Protein AF-A0A7G9FPZ7-F1 (afdb_monomer_lite)

Secondary structure (DSSP, 8-state):
--HHHHHHHHHHHHHHHHHHHHHHHHHHHHHHHHHHHHT--S--HHHHHHHHTT-----HHHHHHHHHHHHHHHHHHHHHHHHHHHTT---HHHHHHHHHHHHHHHT-SSSEEEEEEEEE--SSSSSS--HHHHHHHHHHTT--EEEEEEETTEEEEEEEEEHHHHHHHHHHHHHHHHHTSSEEEEEE-

Structure (mmCIF, N/CA/C/O backbone):
data_AF-A0A7G9FPZ7-F1
#
_entry.id   AF-A0A7G9FPZ7-F1
#
loop_
_atom_site.group_PDB
_atom_site.id
_atom_site.type_symbol
_atom_site.label_atom_id
_atom_site.label_alt_id
_atom_site.label_comp_id
_atom_site.label_asym_id
_atom_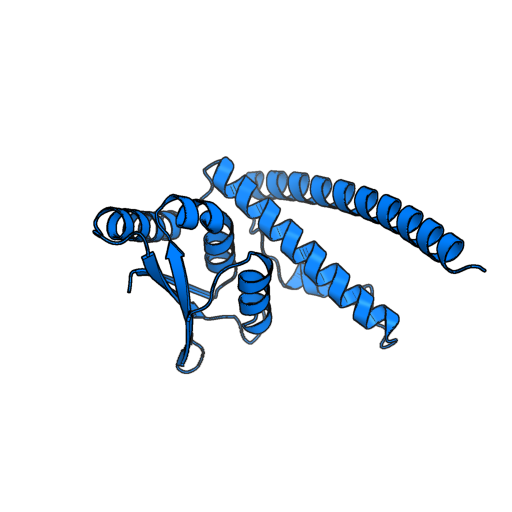site.label_entity_id
_atom_site.label_seq_id
_atom_site.pdbx_PDB_ins_code
_atom_s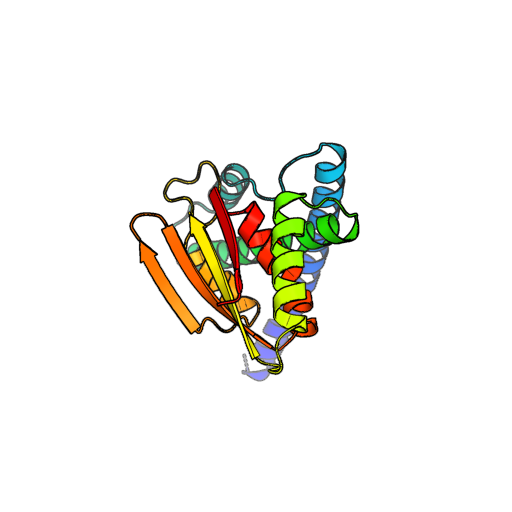ite.Cartn_x
_atom_site.Cartn_y
_atom_site.Cartn_z
_atom_site.occupancy
_atom_site.B_iso_or_equiv
_atom_site.auth_seq_id
_atom_site.auth_comp_id
_atom_site.auth_asym_id
_atom_site.auth_atom_id
_atom_site.pdbx_PDB_model_num
ATOM 1 N N . MET A 1 1 ? 37.134 -6.388 -17.137 1.00 70.62 1 MET A N 1
ATOM 2 C CA . MET A 1 1 ? 36.749 -5.094 -16.540 1.00 70.62 1 MET A CA 1
ATOM 3 C C . MET A 1 1 ? 36.939 -5.236 -15.046 1.00 70.62 1 MET A C 1
ATOM 5 O O . MET A 1 1 ? 36.477 -6.234 -14.507 1.00 70.62 1 MET A O 1
ATOM 9 N N . GLU A 1 2 ? 37.669 -4.322 -14.412 1.00 93.25 2 GLU A N 1
ATOM 10 C CA . GLU A 1 2 ? 37.933 -4.407 -12.969 1.00 93.25 2 GLU A CA 1
ATOM 11 C C . GLU A 1 2 ? 36.640 -4.208 -12.168 1.00 93.25 2 GLU A C 1
ATOM 13 O O . GLU A 1 2 ? 35.732 -3.499 -12.608 1.00 93.25 2 GLU A O 1
ATOM 18 N N . LEU A 1 3 ? 36.556 -4.804 -10.976 1.00 95.69 3 LEU A N 1
ATOM 19 C CA . LEU A 1 3 ? 35.356 -4.747 -10.128 1.00 95.69 3 LEU A CA 1
ATOM 20 C C . LEU A 1 3 ? 34.881 -3.307 -9.861 1.00 95.69 3 LEU A C 1
ATOM 22 O O . LEU A 1 3 ? 33.683 -3.034 -9.871 1.00 95.69 3 LEU A O 1
ATOM 26 N N . ASP A 1 4 ? 35.814 -2.377 -9.659 1.00 96.50 4 ASP A N 1
ATOM 27 C CA . ASP A 1 4 ? 35.507 -0.957 -9.452 1.00 96.50 4 ASP A CA 1
ATOM 28 C C . ASP A 1 4 ? 34.855 -0.308 -10.687 1.00 96.50 4 ASP A C 1
ATOM 30 O O . ASP A 1 4 ? 33.909 0.469 -10.571 1.00 96.50 4 ASP A O 1
ATOM 34 N N . GLN A 1 5 ? 35.303 -0.681 -11.888 1.00 96.44 5 GLN A N 1
ATOM 35 C CA . GLN A 1 5 ? 34.717 -0.194 -13.138 1.00 96.44 5 GLN A CA 1
ATOM 36 C C . GLN A 1 5 ? 33.297 -0.739 -13.335 1.00 96.44 5 GLN A C 1
ATOM 38 O O . GLN A 1 5 ? 32.415 0.015 -13.739 1.00 96.44 5 GLN A O 1
ATOM 43 N N . ILE A 1 6 ? 33.056 -2.010 -12.986 1.00 97.62 6 ILE A N 1
ATOM 44 C CA . ILE A 1 6 ? 31.709 -2.609 -13.000 1.00 97.62 6 ILE A CA 1
ATOM 45 C C . ILE A 1 6 ? 30.778 -1.854 -12.044 1.00 97.62 6 ILE A C 1
ATOM 47 O O . ILE A 1 6 ? 29.684 -1.459 -12.437 1.00 97.62 6 ILE A O 1
ATOM 51 N N . ARG A 1 7 ? 31.217 -1.584 -10.809 1.00 97.81 7 ARG A N 1
ATOM 52 C CA . ARG A 1 7 ? 30.417 -0.837 -9.821 1.00 97.81 7 ARG A CA 1
ATOM 53 C C . ARG A 1 7 ? 30.089 0.582 -10.284 1.00 97.81 7 ARG A C 1
ATOM 55 O O . ARG A 1 7 ? 28.956 1.020 -10.133 1.00 97.81 7 ARG A O 1
ATOM 62 N N . LYS A 1 8 ? 31.043 1.281 -10.907 1.00 97.50 8 LYS A N 1
ATOM 63 C CA . LYS A 1 8 ? 30.799 2.610 -11.497 1.00 97.50 8 LYS A CA 1
ATOM 64 C C . LYS A 1 8 ? 29.746 2.575 -12.601 1.00 97.50 8 LYS A C 1
ATOM 66 O O . LYS A 1 8 ? 28.938 3.494 -12.692 1.00 97.50 8 LYS A O 1
ATOM 71 N N . GLN A 1 9 ? 29.739 1.525 -13.421 1.00 97.56 9 GLN A N 1
ATOM 72 C CA . GLN A 1 9 ? 28.702 1.348 -14.437 1.00 97.56 9 GLN A CA 1
ATOM 73 C C . GLN A 1 9 ? 27.334 1.059 -13.815 1.00 97.56 9 GLN A C 1
ATOM 75 O O . GLN A 1 9 ? 26.356 1.653 -14.256 1.00 97.56 9 GLN A O 1
ATOM 80 N N . ILE A 1 10 ? 27.268 0.220 -12.775 1.00 97.25 10 ILE A N 1
ATOM 81 C CA . ILE A 1 10 ? 26.024 -0.044 -12.032 1.00 97.25 10 ILE A CA 1
ATOM 82 C C . ILE A 1 10 ? 25.454 1.260 -11.469 1.00 97.25 10 ILE A C 1
ATOM 84 O O . ILE A 1 10 ? 24.306 1.576 -11.752 1.00 97.25 10 ILE A O 1
ATOM 88 N N . ASN A 1 11 ? 26.272 2.077 -10.801 1.00 97.88 11 ASN A N 1
ATOM 89 C CA . ASN A 1 11 ? 25.816 3.359 -10.256 1.00 97.88 11 ASN A CA 1
ATOM 90 C C . ASN A 1 11 ? 25.226 4.279 -11.341 1.00 97.88 11 ASN A C 1
ATOM 92 O O . ASN A 1 11 ? 24.186 4.894 -11.135 1.00 97.88 11 ASN A O 1
ATOM 96 N N . ALA A 1 12 ? 25.851 4.344 -12.522 1.00 98.00 12 ALA A N 1
ATOM 97 C CA . ALA A 1 12 ? 25.332 5.151 -13.627 1.00 98.00 12 ALA A CA 1
ATOM 98 C C . ALA A 1 12 ? 23.974 4.638 -14.151 1.00 98.00 12 ALA A C 1
ATOM 100 O O . ALA A 1 12 ? 23.127 5.433 -14.570 1.00 98.00 12 ALA A O 1
ATOM 101 N N . VAL A 1 13 ? 23.761 3.318 -14.130 1.00 98.06 13 VAL A N 1
ATOM 102 C CA . VAL A 1 13 ? 22.465 2.703 -14.451 1.00 98.06 13 VAL A CA 1
ATOM 103 C C . VAL A 1 13 ? 21.443 3.015 -13.358 1.00 98.06 13 VAL A C 1
ATOM 105 O O . VAL A 1 13 ? 20.335 3.437 -13.688 1.00 98.06 13 VAL A O 1
ATOM 108 N N . ASP A 1 14 ? 21.812 2.898 -12.084 1.00 97.44 14 ASP A N 1
ATOM 109 C CA . ASP A 1 14 ? 20.948 3.211 -10.940 1.00 97.44 14 ASP A CA 1
ATOM 110 C C . ASP A 1 14 ? 20.484 4.674 -10.960 1.00 97.44 14 ASP A C 1
ATOM 112 O O . ASP A 1 14 ? 19.294 4.951 -10.799 1.00 97.44 14 ASP A O 1
ATOM 116 N N . ASP A 1 15 ? 21.378 5.612 -11.280 1.00 97.81 15 ASP A N 1
ATOM 117 C CA . ASP A 1 15 ? 21.045 7.031 -11.441 1.00 97.81 15 ASP A CA 1
ATOM 118 C C . ASP A 1 15 ? 20.038 7.264 -12.582 1.00 97.81 15 ASP A C 1
ATOM 120 O O . ASP A 1 15 ? 19.138 8.108 -12.494 1.00 97.81 15 ASP A O 1
ATOM 124 N N . ALA A 1 16 ? 20.158 6.517 -13.684 1.00 98.00 16 ALA A N 1
ATOM 125 C CA . ALA A 1 16 ? 19.181 6.563 -14.768 1.00 98.00 16 ALA A CA 1
ATOM 126 C C . ALA A 1 16 ? 17.835 5.955 -14.342 1.00 98.00 16 ALA A C 1
ATOM 128 O O . ALA A 1 16 ? 16.790 6.555 -14.602 1.00 98.00 16 ALA A O 1
ATOM 129 N N . MET A 1 17 ? 17.847 4.817 -13.644 1.00 96.31 17 MET A N 1
ATOM 130 C CA . MET A 1 17 ? 16.636 4.182 -13.117 1.00 96.31 17 MET A CA 1
ATOM 131 C C . MET A 1 17 ? 15.905 5.086 -12.124 1.00 96.31 17 MET A C 1
ATOM 133 O O . MET A 1 17 ? 14.684 5.203 -12.202 1.00 96.31 17 MET A O 1
ATOM 137 N N . HIS A 1 18 ? 16.627 5.781 -11.243 1.00 95.69 18 HIS A N 1
ATOM 138 C CA . HIS A 1 18 ? 16.040 6.727 -10.296 1.00 95.69 18 HIS A CA 1
ATOM 139 C C . HIS A 1 18 ? 15.338 7.898 -11.005 1.00 95.69 18 HIS A C 1
ATOM 141 O O . HIS A 1 18 ? 14.232 8.291 -10.619 1.00 95.69 18 HIS A O 1
ATOM 147 N N . ARG A 1 19 ? 15.928 8.421 -12.090 1.00 97.06 19 ARG A N 1
ATOM 148 C CA . ARG A 1 19 ? 15.280 9.448 -12.925 1.00 97.06 19 ARG A CA 1
ATOM 149 C C . ARG A 1 19 ? 13.977 8.935 -13.540 1.00 97.06 19 ARG A C 1
ATOM 151 O O . ARG A 1 19 ? 12.941 9.566 -13.354 1.00 97.06 19 ARG A O 1
ATOM 158 N N . TYR A 1 20 ? 13.996 7.760 -14.172 1.00 96.81 20 TYR A N 1
ATOM 159 C CA . TYR A 1 20 ? 12.782 7.167 -14.746 1.00 96.81 20 TYR A CA 1
ATOM 160 C C . TYR A 1 20 ? 11.720 6.839 -13.695 1.00 96.81 20 TYR A C 1
ATOM 162 O O . TYR A 1 20 ? 10.526 7.006 -13.945 1.00 96.81 20 TYR A O 1
ATOM 170 N N . PHE A 1 21 ? 12.136 6.397 -12.508 1.00 95.44 21 PHE A N 1
ATOM 171 C CA . PHE A 1 21 ? 11.230 6.181 -11.386 1.00 95.44 21 PHE A CA 1
ATOM 172 C C . PHE A 1 21 ? 10.547 7.486 -10.962 1.00 95.44 21 PHE A C 1
ATOM 174 O O . PHE A 1 21 ? 9.330 7.503 -10.790 1.00 95.44 21 PHE A O 1
ATOM 181 N N . THR A 1 22 ? 11.305 8.580 -10.861 1.00 95.44 22 THR A N 1
ATOM 182 C CA . THR A 1 22 ? 10.777 9.906 -10.505 1.00 95.44 22 THR A CA 1
ATOM 183 C C . THR A 1 22 ? 9.763 10.401 -11.535 1.00 95.44 22 THR A C 1
ATOM 185 O O . THR A 1 22 ? 8.671 10.832 -11.164 1.00 95.44 22 THR A O 1
ATOM 188 N N . ASP A 1 23 ? 10.076 10.286 -12.827 1.00 96.69 23 ASP A N 1
ATOM 189 C CA . ASP A 1 23 ? 9.147 10.669 -13.897 1.00 96.69 23 ASP A CA 1
ATOM 190 C C . ASP A 1 23 ? 7.870 9.825 -13.857 1.00 96.69 23 ASP A C 1
ATOM 192 O O . ASP A 1 23 ? 6.758 10.344 -13.958 1.0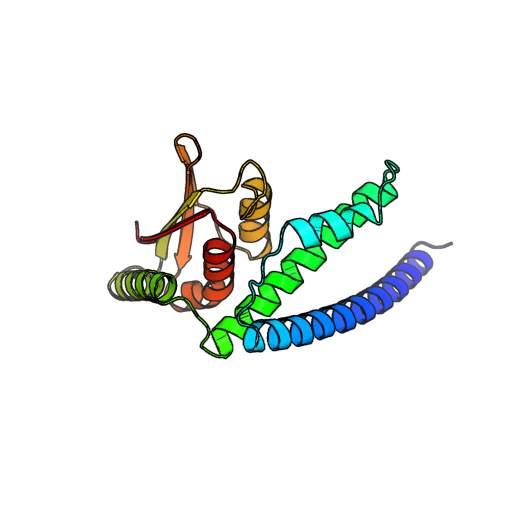0 96.69 23 ASP A O 1
ATOM 196 N N . ARG A 1 24 ? 8.006 8.519 -13.613 1.00 95.12 24 ARG A N 1
ATOM 197 C CA . ARG A 1 24 ? 6.854 7.630 -13.455 1.00 95.12 24 ARG A CA 1
ATOM 198 C C . ARG A 1 24 ? 6.015 7.976 -12.221 1.00 95.12 24 ARG A C 1
ATOM 200 O O . ARG A 1 24 ? 4.792 7.829 -12.268 1.00 95.12 24 ARG A O 1
ATOM 207 N N . LEU A 1 25 ? 6.641 8.410 -11.126 1.00 94.50 25 LEU A N 1
ATOM 208 C CA . LEU A 1 25 ? 5.935 8.835 -9.919 1.00 94.50 25 LEU A CA 1
ATOM 209 C C . LEU A 1 25 ? 5.115 10.104 -10.185 1.00 94.50 25 LEU A C 1
ATOM 211 O O . LEU A 1 25 ? 3.942 10.122 -9.823 1.00 94.50 25 LEU A O 1
ATOM 215 N N . ARG A 1 26 ? 5.661 11.082 -10.919 1.00 96.19 26 ARG A N 1
ATOM 216 C CA . ARG A 1 26 ? 4.912 12.267 -11.384 1.00 96.19 26 ARG A CA 1
ATOM 217 C C . ARG A 1 26 ? 3.701 11.888 -12.230 1.00 96.19 26 ARG A C 1
ATOM 219 O O . ARG A 1 26 ? 2.596 12.322 -11.941 1.00 96.19 26 ARG A O 1
ATOM 226 N N . CYS A 1 27 ? 3.855 10.964 -13.181 1.00 96.50 27 CYS A N 1
ATOM 227 C CA . CYS A 1 27 ? 2.697 10.461 -13.929 1.00 96.50 27 CYS A CA 1
ATOM 228 C C . CYS A 1 27 ? 1.636 9.829 -13.011 1.00 96.50 27 CYS A C 1
ATOM 230 O O . CYS A 1 27 ? 0.447 9.883 -13.313 1.00 96.50 27 CYS A O 1
ATOM 232 N N . SER A 1 28 ? 2.034 9.206 -11.895 1.00 95.62 28 SER A N 1
ATOM 233 C CA . SER A 1 28 ? 1.069 8.674 -10.926 1.00 95.62 28 SER A CA 1
ATOM 234 C C . SER A 1 28 ? 0.359 9.762 -10.116 1.00 95.62 28 SER A C 1
ATOM 236 O O . SER A 1 28 ? -0.774 9.537 -9.696 1.00 95.62 28 SER A O 1
ATOM 238 N N . GLU A 1 29 ? 0.980 10.931 -9.939 1.00 96.56 29 GLU A N 1
ATOM 239 C CA . GLU A 1 29 ? 0.350 12.123 -9.359 1.00 96.56 29 GLU A CA 1
ATOM 240 C C . GLU A 1 29 ? -0.719 12.660 -10.307 1.00 96.56 29 GLU A C 1
ATOM 242 O O . GLU A 1 29 ? -1.871 12.768 -9.895 1.00 96.56 29 GLU A O 1
ATOM 247 N N . ASP A 1 30 ? -0.384 12.853 -11.587 1.00 97.50 30 ASP A N 1
ATOM 248 C CA . ASP A 1 30 ? -1.340 13.283 -12.619 1.00 97.50 30 ASP A CA 1
ATOM 249 C C . ASP A 1 30 ? -2.543 12.327 -12.702 1.00 97.50 30 ASP A C 1
ATOM 251 O O . ASP A 1 30 ? -3.701 12.744 -12.771 1.00 97.50 30 ASP A O 1
ATOM 255 N N . VAL A 1 31 ? -2.283 11.014 -12.627 1.00 96.31 31 VAL A N 1
ATOM 256 C CA . VAL A 1 31 ? -3.336 9.990 -12.554 1.00 96.31 31 VAL A CA 1
ATOM 257 C C . VAL A 1 31 ? -4.177 10.144 -11.284 1.00 96.31 31 VAL A C 1
ATOM 259 O O . VAL A 1 31 ? -5.394 9.981 -11.354 1.00 96.31 31 VAL A O 1
ATOM 262 N N . ALA A 1 32 ? -3.572 10.455 -10.134 1.00 96.81 32 ALA A N 1
ATOM 263 C CA . ALA A 1 32 ? -4.308 10.715 -8.897 1.00 96.81 32 ALA A CA 1
ATOM 264 C C . ALA A 1 32 ? -5.268 11.898 -9.067 1.00 96.81 32 ALA A C 1
ATOM 266 O O . ALA A 1 32 ? -6.424 11.818 -8.656 1.00 96.81 32 ALA A O 1
ATOM 267 N N . GLU A 1 33 ? -4.799 12.984 -9.682 1.00 96.19 33 GLU A N 1
ATOM 268 C CA . GLU A 1 33 ? -5.595 14.192 -9.895 1.00 96.19 33 GLU A CA 1
ATOM 269 C C . GLU A 1 33 ? -6.760 13.948 -10.847 1.00 96.19 33 GLU A C 1
ATOM 271 O O . GLU A 1 33 ? -7.893 14.313 -10.528 1.00 96.19 33 GLU A O 1
ATOM 276 N N . ALA A 1 34 ? -6.508 13.255 -11.960 1.00 97.06 34 ALA A N 1
ATOM 277 C CA . ALA A 1 34 ? -7.557 12.847 -12.886 1.00 97.06 34 ALA A CA 1
ATOM 278 C C . ALA A 1 34 ? -8.609 11.972 -12.185 1.00 97.06 34 ALA A C 1
ATOM 280 O O . ALA A 1 34 ? -9.803 12.243 -12.288 1.00 97.06 34 ALA A O 1
ATOM 281 N N . LYS A 1 35 ? -8.177 10.974 -11.399 1.00 95.88 35 LYS A N 1
ATOM 282 C CA . LYS A 1 35 ? -9.087 10.096 -10.645 1.00 95.88 35 LYS A CA 1
ATOM 283 C C . LYS A 1 35 ? -9.911 10.850 -9.609 1.00 95.88 35 LYS A C 1
ATOM 285 O O . LYS A 1 35 ? -11.078 10.532 -9.430 1.00 95.88 35 LYS A O 1
ATOM 290 N N . LEU A 1 36 ? -9.339 11.848 -8.939 1.00 94.69 36 LEU A N 1
ATOM 291 C CA . LEU A 1 36 ? -10.082 12.690 -7.998 1.00 94.69 36 LEU A CA 1
ATOM 292 C C . LEU A 1 36 ? -11.183 13.489 -8.700 1.00 94.69 36 LEU A C 1
ATOM 294 O O . LEU A 1 36 ? -12.292 13.578 -8.182 1.00 94.69 36 LEU A O 1
ATOM 298 N N . GLN A 1 37 ? -10.896 14.032 -9.886 1.00 94.25 37 GLN A N 1
ATOM 299 C CA . GLN A 1 37 ? -11.882 14.765 -10.686 1.00 94.25 37 GLN A CA 1
ATOM 300 C C . GLN A 1 37 ? -13.009 13.855 -11.185 1.00 94.25 37 GLN A C 1
ATOM 302 O O . GLN A 1 37 ? -14.168 14.263 -11.193 1.00 94.25 37 GLN A O 1
ATOM 307 N N . THR A 1 38 ? -12.684 12.622 -11.580 1.00 94.31 38 THR A N 1
ATOM 308 C CA . THR A 1 38 ? -13.657 11.654 -12.107 1.00 94.31 38 THR A CA 1
ATOM 309 C C . THR A 1 38 ? -14.248 10.729 -11.043 1.00 94.31 38 THR A C 1
ATOM 311 O O . THR A 1 38 ? -15.009 9.832 -11.393 1.00 94.31 38 THR A O 1
ATOM 314 N N . GLN A 1 39 ? -13.879 10.907 -9.770 1.00 90.75 39 GLN A N 1
ATOM 315 C CA . GLN A 1 39 ? -14.236 10.024 -8.650 1.00 90.75 39 GLN A CA 1
ATOM 316 C C . GLN A 1 39 ? -13.908 8.539 -8.902 1.00 90.75 39 GLN A C 1
ATOM 318 O O . GLN A 1 39 ? -14.647 7.642 -8.498 1.00 90.75 39 GLN A O 1
ATOM 323 N N . ASP A 1 40 ? -12.791 8.270 -9.578 1.00 92.25 40 ASP A N 1
ATOM 324 C CA . ASP A 1 40 ? -12.371 6.917 -9.937 1.00 92.25 40 ASP A CA 1
ATOM 325 C C . ASP A 1 40 ? -11.449 6.276 -8.877 1.00 92.25 40 ASP A C 1
ATOM 327 O O . ASP A 1 40 ? -10.786 6.952 -8.085 1.00 92.25 40 ASP A O 1
ATOM 331 N N . SER A 1 41 ? -11.392 4.942 -8.852 1.00 90.00 41 SER A N 1
ATOM 332 C CA . SER A 1 41 ? -10.610 4.184 -7.869 1.00 90.00 41 SER A CA 1
ATOM 333 C C . SER A 1 41 ? -9.111 4.157 -8.192 1.00 90.00 41 SER A C 1
ATOM 335 O O . SER A 1 41 ? -8.684 4.030 -9.344 1.00 90.00 41 SER A O 1
ATOM 337 N N . VAL A 1 42 ? -8.273 4.213 -7.150 1.00 92.06 42 VAL A N 1
ATOM 338 C CA . VAL A 1 42 ? -6.815 4.063 -7.296 1.00 92.06 42 VAL A CA 1
ATOM 339 C C . VAL A 1 42 ? -6.469 2.657 -7.785 1.00 92.06 42 VAL A C 1
ATOM 341 O O . VAL A 1 42 ? -5.767 2.527 -8.791 1.00 92.06 42 VAL A O 1
ATOM 344 N N . TYR A 1 43 ? -6.994 1.629 -7.117 1.00 89.19 43 TYR A N 1
ATOM 345 C CA . TYR A 1 43 ? -6.794 0.235 -7.494 1.00 89.19 43 TYR A CA 1
ATOM 346 C C . TYR A 1 43 ? -7.670 -0.162 -8.687 1.00 89.19 43 TYR A C 1
ATOM 348 O O . TYR A 1 43 ? -8.885 0.054 -8.682 1.00 89.19 43 TYR A O 1
ATOM 356 N N . LYS A 1 44 ? -7.030 -0.723 -9.721 1.00 88.00 44 LYS A N 1
ATOM 357 C CA . LYS A 1 44 ? -7.647 -1.181 -10.975 1.00 88.00 44 LYS A CA 1
ATOM 358 C C . LYS A 1 44 ? -6.981 -2.492 -11.423 1.00 88.00 44 LYS A C 1
ATOM 360 O O . LYS A 1 44 ? -6.038 -2.429 -12.216 1.00 88.00 44 LYS A O 1
ATOM 365 N N . PRO A 1 45 ? -7.441 -3.666 -10.951 1.00 81.19 45 PRO A N 1
ATOM 366 C CA . PRO A 1 45 ? -6.763 -4.946 -11.193 1.00 81.19 45 PRO A CA 1
ATOM 367 C C . PRO A 1 45 ? -6.614 -5.261 -12.688 1.00 81.19 45 PRO A C 1
ATOM 369 O O . PRO A 1 45 ? -5.539 -5.659 -13.133 1.00 81.19 45 PRO A O 1
ATOM 372 N N . GLU A 1 46 ? -7.637 -4.970 -13.495 1.00 83.12 46 GLU A N 1
ATOM 373 C CA . GLU A 1 46 ? -7.583 -5.152 -14.953 1.00 83.12 46 GLU A CA 1
ATOM 374 C C . GLU A 1 46 ? -6.502 -4.303 -15.627 1.00 83.12 46 GLU A C 1
ATOM 376 O O . GLU A 1 46 ? -5.812 -4.761 -16.542 1.00 83.12 46 GLU A O 1
ATOM 381 N N . ARG A 1 47 ? -6.277 -3.076 -15.143 1.00 85.69 47 ARG A N 1
ATOM 382 C CA . ARG A 1 47 ? -5.195 -2.235 -15.661 1.00 85.69 47 ARG A CA 1
ATOM 383 C C . ARG A 1 47 ? -3.830 -2.838 -15.336 1.00 85.69 47 ARG A C 1
ATOM 385 O O . ARG A 1 47 ? -2.932 -2.741 -16.170 1.00 85.69 47 ARG A O 1
ATOM 392 N N . GLU A 1 48 ? -3.671 -3.466 -14.171 1.00 81.69 48 GLU A N 1
ATOM 393 C CA . GLU A 1 48 ? -2.427 -4.151 -13.795 1.00 81.69 48 GLU A CA 1
ATOM 394 C C . GLU A 1 48 ? -2.184 -5.380 -14.670 1.00 81.69 48 GLU A C 1
ATOM 396 O O . GLU A 1 48 ? -1.096 -5.513 -15.232 1.00 81.69 48 GLU A O 1
ATOM 401 N N . LYS A 1 49 ? -3.222 -6.198 -14.904 1.00 82.69 49 LYS A N 1
ATOM 402 C CA . LYS A 1 49 ? -3.173 -7.332 -15.845 1.00 82.69 49 LYS A CA 1
ATOM 403 C C . LYS A 1 49 ? -2.717 -6.884 -17.240 1.00 82.69 49 LYS A C 1
ATOM 405 O O . LYS A 1 49 ? -1.825 -7.499 -17.820 1.00 82.69 49 LYS A O 1
ATOM 410 N N . GLN A 1 50 ? -3.239 -5.763 -17.747 1.00 86.38 50 GLN A N 1
ATOM 411 C CA . GLN A 1 50 ? -2.811 -5.185 -19.031 1.00 86.38 50 GLN A CA 1
ATOM 412 C C . GLN A 1 50 ? -1.348 -4.722 -19.035 1.00 86.38 50 GLN A C 1
ATOM 414 O O . GLN A 1 50 ? -0.681 -4.815 -20.064 1.00 86.38 50 GLN A O 1
ATOM 419 N N . VAL A 1 51 ? -0.833 -4.189 -17.920 1.00 85.19 51 VAL A N 1
ATOM 420 C CA . VAL A 1 51 ? 0.589 -3.825 -17.823 1.00 85.19 51 VAL A CA 1
ATOM 421 C C . VAL A 1 51 ? 1.457 -5.079 -17.880 1.00 85.19 51 VAL A C 1
ATOM 423 O O . VAL A 1 51 ? 2.439 -5.082 -18.618 1.00 85.19 51 VAL A O 1
ATOM 426 N N . TYR A 1 52 ? 1.084 -6.141 -17.161 1.00 79.88 52 TYR A N 1
ATOM 427 C CA . TYR A 1 52 ? 1.829 -7.402 -17.162 1.00 79.88 52 TYR A CA 1
ATOM 428 C C . TYR A 1 52 ? 1.809 -8.093 -18.527 1.00 79.88 52 TYR A C 1
ATOM 430 O O . TYR A 1 52 ? 2.838 -8.606 -18.953 1.00 79.88 52 TYR A O 1
ATOM 438 N N . ALA A 1 53 ? 0.688 -8.033 -19.251 1.00 85.25 53 ALA A N 1
ATOM 439 C CA . ALA A 1 53 ? 0.548 -8.630 -20.581 1.00 85.25 53 ALA A CA 1
ATOM 440 C C . ALA A 1 53 ? 1.510 -8.048 -21.636 1.00 85.25 53 ALA A C 1
ATOM 442 O O . ALA A 1 53 ? 1.743 -8.675 -22.666 1.00 85.25 53 ALA A O 1
ATOM 443 N N . ARG A 1 54 ? 2.102 -6.870 -21.386 1.00 86.12 54 ARG A N 1
ATOM 444 C CA . ARG A 1 54 ? 3.148 -6.285 -22.246 1.00 86.12 54 ARG A CA 1
ATOM 445 C C . ARG A 1 54 ? 4.481 -7.033 -22.164 1.00 86.12 54 ARG A C 1
ATOM 447 O O . ARG A 1 54 ? 5.328 -6.816 -23.024 1.00 86.12 54 ARG A O 1
ATOM 454 N N . PHE A 1 55 ? 4.646 -7.874 -21.145 1.00 83.81 55 PHE A N 1
ATOM 455 C CA . PHE A 1 55 ? 5.835 -8.678 -20.881 1.00 83.81 55 PHE A CA 1
ATOM 456 C C . PHE A 1 55 ? 5.419 -10.161 -20.765 1.00 83.81 55 PHE A C 1
ATOM 458 O O . PHE A 1 55 ? 5.353 -10.690 -19.648 1.00 83.81 55 PHE A O 1
ATOM 465 N N . PRO A 1 56 ? 5.051 -10.818 -21.888 1.00 76.00 56 PRO A N 1
ATOM 466 C CA . PRO A 1 56 ? 4.469 -12.159 -21.892 1.00 76.00 56 PRO A CA 1
ATOM 467 C C . PRO A 1 56 ? 5.480 -13.314 -21.805 1.00 76.00 56 PRO A C 1
ATOM 469 O O . PRO A 1 56 ? 5.056 -14.454 -21.649 1.00 76.00 56 PRO A O 1
ATOM 472 N N . GLY A 1 57 ? 6.781 -13.079 -21.960 1.00 78.12 57 GLY A N 1
ATOM 473 C CA . GLY A 1 57 ? 7.763 -14.156 -22.061 1.00 78.12 57 GLY A CA 1
ATOM 474 C C . GLY A 1 57 ? 8.157 -14.777 -20.718 1.00 78.12 57 GLY A C 1
ATOM 475 O O . GLY A 1 57 ? 8.015 -14.202 -19.634 1.00 78.12 57 GLY A O 1
ATOM 476 N N . ASP A 1 58 ? 8.655 -16.009 -20.795 1.00 82.19 58 ASP A N 1
ATOM 477 C CA . ASP A 1 58 ? 8.985 -16.844 -19.632 1.00 82.19 58 ASP A CA 1
ATOM 478 C C . ASP A 1 58 ? 10.473 -16.844 -19.262 1.00 82.19 58 ASP A C 1
ATOM 480 O O . ASP A 1 58 ? 10.881 -17.553 -18.330 1.00 82.19 58 ASP A O 1
ATOM 484 N N . ALA A 1 59 ? 11.274 -16.039 -19.967 1.00 89.12 59 ALA A N 1
ATOM 485 C CA . ALA A 1 59 ? 12.676 -15.824 -19.648 1.00 89.12 59 ALA A CA 1
ATOM 486 C C . ALA A 1 59 ? 12.828 -15.285 -18.217 1.00 89.12 59 ALA A C 1
ATOM 488 O O . ALA A 1 59 ? 11.987 -14.527 -17.726 1.00 89.12 59 ALA A O 1
ATOM 489 N N . ASP A 1 60 ? 13.906 -15.681 -17.540 1.00 89.06 60 ASP A N 1
ATOM 490 C CA . ASP A 1 60 ? 14.136 -15.318 -16.138 1.00 89.06 60 ASP A CA 1
ATOM 491 C C . ASP A 1 60 ? 14.221 -13.795 -15.945 1.00 89.06 60 ASP A C 1
ATOM 493 O O . ASP A 1 60 ? 13.572 -13.232 -15.067 1.00 89.06 60 ASP A O 1
ATOM 497 N N . GLU A 1 61 ? 14.903 -13.104 -16.861 1.00 87.44 61 GLU A N 1
ATOM 498 C CA . GLU A 1 61 ? 14.970 -11.640 -16.904 1.00 87.44 61 GLU A CA 1
ATOM 499 C C . GLU A 1 61 ? 13.579 -10.989 -16.946 1.00 87.44 61 GLU A C 1
ATOM 501 O O . GLU A 1 61 ? 13.308 -10.020 -16.238 1.00 87.44 61 GLU A O 1
ATOM 506 N N . GLU A 1 62 ? 12.657 -11.553 -17.723 1.00 86.56 62 GLU A N 1
ATOM 507 C CA . GLU A 1 62 ? 11.312 -11.007 -17.871 1.00 86.56 62 GLU A CA 1
ATOM 508 C C . GLU A 1 62 ? 10.453 -11.255 -16.626 1.00 86.56 62 GLU A C 1
ATOM 510 O O . GLU A 1 62 ? 9.672 -10.391 -16.219 1.00 86.56 62 GLU A O 1
ATOM 515 N N . LYS A 1 63 ? 10.651 -12.395 -15.949 1.00 85.19 63 LYS A N 1
ATOM 516 C CA . LYS A 1 63 ? 10.057 -12.661 -14.629 1.00 85.19 63 LYS A CA 1
ATOM 517 C C . LYS A 1 63 ? 10.540 -11.646 -13.595 1.00 85.19 63 LYS A C 1
ATOM 519 O O . LYS A 1 63 ? 9.710 -11.074 -12.883 1.00 85.19 63 LYS A O 1
ATOM 524 N N . LEU A 1 64 ? 11.847 -11.384 -13.541 1.00 89.31 64 LEU A N 1
ATOM 525 C CA . LEU A 1 64 ? 12.438 -10.381 -12.649 1.00 89.31 64 LEU A CA 1
ATOM 526 C C . LEU A 1 64 ? 11.902 -8.978 -12.959 1.00 89.31 64 LEU A C 1
ATOM 528 O O . LEU A 1 64 ? 11.509 -8.243 -12.050 1.00 89.31 64 LEU A O 1
ATOM 532 N N . TYR A 1 65 ? 11.791 -8.630 -14.240 1.00 88.44 65 TYR A N 1
ATOM 533 C CA . TYR A 1 65 ? 11.241 -7.346 -14.650 1.00 88.44 65 TYR A CA 1
ATOM 534 C C . TYR A 1 65 ? 9.755 -7.198 -14.283 1.00 88.44 65 TYR A C 1
ATOM 536 O O . TYR A 1 65 ? 9.343 -6.145 -13.793 1.00 88.44 65 TYR A O 1
ATOM 544 N N . ARG A 1 66 ? 8.937 -8.251 -14.416 1.00 86.12 66 ARG A N 1
ATOM 545 C CA . ARG A 1 66 ? 7.536 -8.229 -13.949 1.00 86.12 66 ARG A CA 1
ATOM 546 C C . ARG A 1 66 ? 7.427 -7.988 -12.442 1.00 86.12 66 ARG A C 1
ATOM 548 O O . ARG A 1 66 ? 6.550 -7.233 -12.020 1.00 86.12 66 ARG A O 1
ATOM 555 N N . LEU A 1 67 ? 8.314 -8.578 -11.636 1.00 86.25 67 LEU A N 1
ATOM 556 C CA . LEU A 1 67 ? 8.371 -8.316 -10.192 1.00 86.25 67 LEU A CA 1
ATOM 557 C C . LEU A 1 67 ? 8.709 -6.848 -9.904 1.00 86.25 67 LEU A C 1
ATOM 559 O O . LEU A 1 67 ? 8.022 -6.210 -9.102 1.00 86.25 67 LEU A O 1
ATOM 563 N N . TYR A 1 68 ? 9.700 -6.294 -10.609 1.00 90.50 68 TYR A N 1
ATOM 564 C CA . TYR A 1 68 ? 10.042 -4.873 -10.530 1.00 90.50 68 TYR A CA 1
ATOM 565 C C . TYR A 1 68 ? 8.840 -3.981 -10.877 1.00 90.50 68 TYR A C 1
ATOM 567 O O . TYR A 1 68 ? 8.469 -3.101 -10.098 1.00 90.50 68 TYR A O 1
ATOM 575 N N . VAL A 1 69 ? 8.160 -4.249 -11.996 1.00 89.81 69 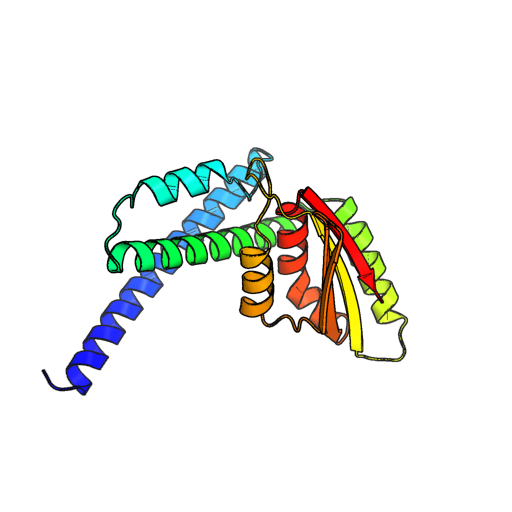VAL A N 1
ATOM 576 C CA . VAL A 1 69 ? 6.982 -3.479 -12.427 1.00 89.81 69 VAL A CA 1
ATOM 577 C C . VAL A 1 69 ? 5.850 -3.555 -11.400 1.00 89.81 69 VAL A C 1
ATOM 579 O O . VAL A 1 69 ? 5.273 -2.517 -11.074 1.00 89.81 69 VAL A O 1
ATOM 582 N N . ARG A 1 70 ? 5.556 -4.739 -10.841 1.00 86.81 70 ARG A N 1
ATOM 583 C CA . ARG A 1 70 ? 4.545 -4.916 -9.779 1.00 86.81 70 ARG A CA 1
ATOM 584 C C . ARG A 1 70 ? 4.856 -4.048 -8.561 1.00 86.81 70 ARG A C 1
ATOM 586 O O . ARG A 1 70 ? 3.967 -3.357 -8.063 1.00 86.81 70 ARG A O 1
ATOM 593 N N . LYS A 1 71 ? 6.116 -4.023 -8.117 1.00 89.88 71 LYS A N 1
ATOM 594 C CA . LYS A 1 71 ? 6.548 -3.190 -6.984 1.00 89.88 71 LYS A CA 1
ATOM 595 C C . LYS A 1 71 ? 6.432 -1.703 -7.281 1.00 89.88 71 LYS A C 1
ATOM 597 O O . LYS A 1 71 ? 5.871 -0.948 -6.493 1.00 89.88 71 LYS A O 1
ATOM 602 N N . VAL A 1 72 ? 6.863 -1.282 -8.461 1.00 92.19 72 VAL A N 1
ATOM 603 C CA . VAL A 1 72 ? 6.771 0.117 -8.882 1.00 92.19 72 VAL A CA 1
ATOM 604 C C . VAL A 1 72 ? 5.303 0.561 -9.053 1.00 92.19 72 VAL A C 1
ATOM 606 O O . VAL A 1 72 ? 4.957 1.701 -8.744 1.00 92.19 72 VAL A O 1
ATOM 609 N N . MET A 1 73 ? 4.392 -0.332 -9.457 1.00 90.56 73 MET A N 1
ATOM 610 C CA . MET A 1 73 ? 2.942 -0.077 -9.434 1.00 90.56 73 MET A CA 1
ATOM 611 C C . MET A 1 73 ? 2.387 0.071 -8.015 1.00 90.56 73 MET A C 1
ATOM 613 O O . MET A 1 73 ? 1.652 1.021 -7.755 1.00 90.56 73 MET A O 1
ATOM 617 N N . GLN A 1 74 ? 2.773 -0.817 -7.103 1.00 90.56 74 GLN A N 1
ATOM 618 C CA . GLN A 1 74 ? 2.372 -0.773 -5.696 1.00 90.56 74 GLN A CA 1
ATOM 619 C C . GLN A 1 74 ? 2.786 0.541 -5.022 1.00 90.56 74 GLN A C 1
ATOM 621 O O . GLN A 1 74 ? 1.953 1.193 -4.394 1.00 90.56 74 GLN A O 1
ATOM 626 N N . LEU A 1 75 ? 4.022 0.996 -5.250 1.00 93.25 75 LEU A N 1
ATOM 627 C CA . LEU A 1 75 ? 4.507 2.294 -4.769 1.00 93.25 75 LEU A CA 1
ATOM 628 C C . LEU A 1 75 ? 3.723 3.471 -5.367 1.00 93.25 75 LEU A C 1
ATOM 630 O O . LEU A 1 75 ? 3.395 4.417 -4.653 1.00 93.25 75 LEU A O 1
ATOM 634 N N . SER A 1 76 ? 3.349 3.409 -6.649 1.00 94.69 76 SER A N 1
ATOM 635 C CA . SER A 1 76 ? 2.483 4.432 -7.253 1.00 94.69 76 SER A CA 1
ATOM 636 C C . SER A 1 76 ? 1.093 4.482 -6.631 1.00 94.69 76 SER A C 1
ATOM 638 O O . SER A 1 76 ? 0.531 5.570 -6.512 1.00 94.69 76 SER A O 1
ATOM 640 N N . ARG A 1 77 ? 0.503 3.338 -6.261 1.00 94.12 77 ARG A N 1
ATOM 641 C CA . ARG A 1 77 ? -0.800 3.317 -5.578 1.00 94.12 77 ARG A CA 1
ATOM 642 C C . ARG A 1 77 ? -0.681 3.875 -4.170 1.00 94.12 77 ARG A C 1
ATOM 644 O O . ARG A 1 77 ? -1.449 4.764 -3.818 1.00 94.12 77 ARG A O 1
ATOM 651 N N . TYR A 1 78 ? 0.334 3.442 -3.422 1.00 95.06 78 TYR A N 1
ATOM 652 C CA . TYR A 1 78 ? 0.665 4.011 -2.118 1.00 95.06 78 TYR A CA 1
ATOM 653 C C . TYR A 1 78 ? 0.788 5.540 -2.197 1.00 95.06 78 TYR A C 1
ATOM 655 O O . TYR A 1 78 ? 0.158 6.255 -1.418 1.00 95.06 78 TYR A O 1
ATOM 663 N N . HIS A 1 79 ? 1.507 6.059 -3.200 1.00 96.19 79 HIS A N 1
ATOM 664 C CA . HIS A 1 79 ? 1.636 7.500 -3.418 1.00 96.19 79 HIS A CA 1
ATOM 665 C C . HIS A 1 79 ? 0.288 8.187 -3.686 1.00 96.19 79 HIS A C 1
ATOM 667 O O . HIS A 1 79 ? -0.078 9.124 -2.968 1.00 96.19 79 HIS A O 1
ATOM 673 N N . GLN A 1 80 ? -0.497 7.662 -4.633 1.00 97.44 80 GLN A N 1
ATOM 674 C CA . GLN A 1 80 ? -1.849 8.147 -4.947 1.00 97.44 80 GLN A CA 1
ATOM 675 C C . GLN A 1 80 ? -2.750 8.207 -3.702 1.00 97.44 80 GLN A C 1
ATOM 677 O O . GLN A 1 80 ? -3.408 9.223 -3.478 1.00 97.44 80 GLN A O 1
ATOM 682 N N . TYR A 1 81 ? -2.740 7.186 -2.838 1.00 97.44 81 TYR A N 1
ATOM 683 C CA . TYR A 1 81 ? -3.556 7.191 -1.619 1.00 97.44 81 TYR A CA 1
ATOM 684 C C . TYR A 1 81 ? -3.192 8.313 -0.646 1.00 97.44 81 TYR A C 1
ATOM 686 O O . TYR A 1 81 ? -4.079 8.855 0.004 1.00 97.44 81 TYR A O 1
ATOM 694 N N . GLY A 1 82 ? -1.923 8.727 -0.562 1.00 96.50 82 GLY A N 1
ATOM 695 C CA . GLY A 1 82 ? -1.593 9.894 0.277 1.00 96.50 82 GLY A CA 1
ATOM 696 C C . GLY A 1 82 ? -2.036 11.215 -0.318 1.00 96.50 82 GLY A C 1
ATOM 697 O O . GLY A 1 82 ? -2.343 12.126 0.438 1.00 96.50 82 GLY A O 1
ATOM 698 N N . ILE A 1 83 ? -2.123 11.317 -1.645 1.00 97.31 83 ILE A N 1
ATOM 699 C CA . ILE A 1 83 ? -2.712 12.494 -2.295 1.00 97.31 83 ILE A CA 1
ATOM 700 C C . ILE A 1 83 ? -4.209 12.551 -1.974 1.00 97.31 83 ILE A C 1
ATOM 702 O O . ILE A 1 83 ? -4.724 13.614 -1.636 1.00 97.31 83 ILE A O 1
ATOM 706 N N . PHE A 1 84 ? -4.893 11.403 -2.015 1.00 97.38 84 PHE A N 1
ATOM 707 C CA . PHE A 1 84 ? -6.306 11.295 -1.645 1.00 97.38 84 PHE A CA 1
ATOM 708 C C . PHE A 1 84 ? -6.524 11.708 -0.185 1.00 97.38 84 PHE A C 1
ATOM 710 O O . PHE A 1 84 ? -7.332 12.598 0.074 1.00 97.38 84 PHE A O 1
ATOM 717 N N . LEU A 1 85 ? -5.745 11.146 0.747 1.00 96.50 85 LEU A N 1
ATOM 718 C CA . LEU A 1 85 ? -5.786 11.519 2.166 1.00 96.50 85 LEU A CA 1
ATOM 719 C C . LEU A 1 85 ? -5.478 13.009 2.379 1.00 96.50 85 LEU A C 1
ATOM 721 O O . LEU A 1 85 ? -6.214 13.691 3.086 1.00 96.50 85 LEU A O 1
ATOM 725 N N . GLY A 1 86 ? -4.431 13.535 1.735 1.00 95.62 86 GLY A N 1
ATOM 726 C CA . GLY A 1 86 ? -4.013 14.934 1.861 1.00 95.62 86 GLY A CA 1
ATOM 727 C C . GLY A 1 86 ? -5.039 15.940 1.328 1.00 95.62 86 GLY A C 1
ATOM 728 O O . GLY A 1 86 ? -5.124 17.052 1.841 1.00 95.62 86 GLY A O 1
ATOM 729 N N . LYS A 1 87 ? -5.858 15.546 0.344 1.00 95.50 87 LYS A N 1
ATOM 730 C CA . LYS A 1 87 ? -6.987 16.344 -0.168 1.00 95.50 87 LYS A CA 1
ATOM 731 C C . LYS A 1 87 ? -8.299 16.093 0.594 1.00 95.50 87 LYS A C 1
ATOM 733 O O . LYS A 1 87 ? -9.335 16.617 0.197 1.00 95.50 87 LYS A O 1
ATOM 738 N N . GLY A 1 88 ? -8.277 15.295 1.666 1.00 94.06 88 GLY A N 1
ATOM 739 C CA . GLY A 1 88 ? -9.466 14.943 2.448 1.00 94.06 88 GLY A CA 1
ATOM 740 C C . GLY A 1 88 ? -10.440 14.008 1.723 1.00 94.06 88 GLY A C 1
ATOM 741 O O . GLY A 1 88 ? -11.567 13.835 2.180 1.00 94.06 88 GLY A O 1
ATOM 742 N N . ASN A 1 89 ? -10.027 13.394 0.608 1.00 94.50 89 ASN A N 1
ATOM 743 C CA . ASN A 1 89 ? -10.824 12.411 -0.121 1.00 94.50 89 ASN A CA 1
ATOM 744 C C . ASN A 1 89 ? -10.663 11.027 0.519 1.00 94.50 89 ASN A C 1
ATOM 746 O O . ASN A 1 89 ? -9.943 10.155 0.016 1.00 94.50 89 ASN A O 1
ATOM 750 N N . VAL A 1 90 ? -11.303 10.866 1.670 1.00 95.50 90 VAL A N 1
ATOM 751 C CA . VAL A 1 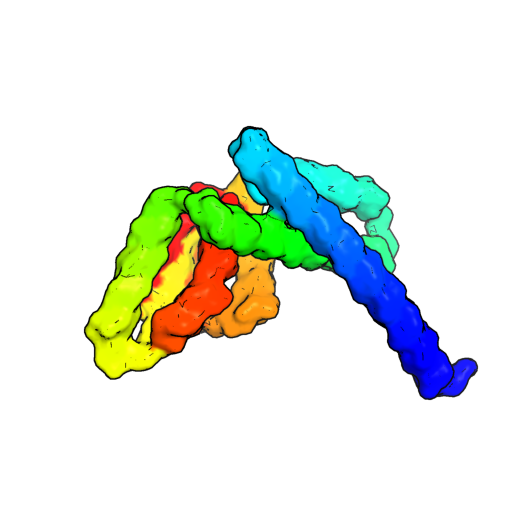90 ? -11.227 9.665 2.494 1.00 95.50 90 VAL A CA 1
ATOM 752 C C . VAL A 1 90 ? -12.621 9.161 2.840 1.00 95.50 90 VAL A C 1
ATOM 754 O O . VAL A 1 90 ? -13.525 9.939 3.143 1.00 95.50 90 VAL A O 1
ATOM 757 N N . ASP A 1 91 ? -12.804 7.846 2.770 1.00 96.00 91 ASP A N 1
ATOM 758 C CA . ASP A 1 91 ? -14.069 7.211 3.114 1.00 96.00 91 ASP A CA 1
ATOM 759 C C . ASP A 1 91 ? -14.400 7.409 4.603 1.00 96.00 91 ASP A C 1
ATOM 761 O O . ASP A 1 91 ? -13.579 7.146 5.486 1.00 96.00 91 ASP A O 1
ATOM 765 N N . THR A 1 92 ? -15.638 7.821 4.891 1.00 96.81 92 THR A N 1
ATOM 766 C CA . THR A 1 92 ? -16.117 8.058 6.264 1.00 96.81 92 THR A CA 1
ATOM 767 C C . THR A 1 92 ? -16.002 6.815 7.147 1.00 96.81 92 THR A C 1
ATOM 769 O O . THR A 1 92 ? -15.697 6.929 8.334 1.00 96.81 92 THR A O 1
ATOM 772 N N . GLU A 1 93 ? -16.219 5.624 6.583 1.00 96.75 93 GLU A N 1
ATOM 773 C CA . GLU A 1 93 ? -16.081 4.358 7.309 1.00 96.75 93 GLU A CA 1
ATOM 774 C C . GLU A 1 93 ? -14.641 4.133 7.783 1.00 96.75 93 GLU A C 1
ATOM 776 O O . GLU A 1 93 ? -14.426 3.866 8.967 1.00 96.75 93 GLU A O 1
ATOM 781 N N . PHE A 1 94 ? -13.657 4.312 6.896 1.00 97.38 94 PHE A N 1
ATOM 782 C CA . PHE A 1 94 ? -12.245 4.206 7.259 1.00 97.38 94 PHE A CA 1
ATOM 783 C C . PHE A 1 94 ? -11.866 5.229 8.332 1.00 97.38 94 PHE A C 1
ATOM 785 O O . PHE A 1 94 ? -11.281 4.853 9.346 1.00 97.38 94 PHE A O 1
ATOM 792 N N . GLU A 1 95 ? -12.239 6.502 8.158 1.00 97.31 95 GLU A N 1
ATOM 793 C CA . GLU A 1 95 ? -11.949 7.539 9.157 1.00 97.31 95 GLU A CA 1
ATOM 794 C C . GLU A 1 95 ? -12.566 7.222 10.518 1.00 97.31 95 GLU A C 1
ATOM 796 O O . GLU A 1 95 ? -11.913 7.401 11.541 1.00 97.31 95 GLU A O 1
ATOM 801 N N . THR A 1 96 ? -13.794 6.703 10.552 1.00 97.62 96 THR A N 1
ATOM 802 C CA . THR A 1 96 ? -14.459 6.338 11.810 1.00 97.62 96 THR A CA 1
ATOM 803 C C . THR A 1 96 ? -13.675 5.255 12.552 1.00 97.62 96 THR A C 1
ATOM 805 O O . THR A 1 96 ? -13.387 5.401 13.742 1.00 97.62 96 THR A O 1
ATOM 808 N N . GLN A 1 97 ? -13.274 4.192 11.847 1.00 97.50 97 GLN A N 1
ATOM 809 C CA . GLN A 1 97 ? -12.471 3.114 12.432 1.00 97.50 97 GLN A CA 1
ATOM 810 C C . GLN A 1 97 ? -11.085 3.615 12.866 1.00 97.50 97 GLN A C 1
ATOM 812 O O . GLN A 1 97 ? -10.639 3.332 13.978 1.00 97.50 97 GLN A O 1
ATOM 817 N N . TYR A 1 98 ? -10.429 4.419 12.024 1.00 97.06 98 TYR A N 1
ATOM 818 C CA . TYR A 1 98 ? -9.118 5.003 12.303 1.00 97.06 98 TYR A CA 1
ATOM 819 C C . TYR A 1 98 ? -9.131 5.896 13.545 1.00 97.06 98 TYR A C 1
ATOM 821 O O . TYR A 1 98 ? -8.283 5.747 14.424 1.00 97.06 98 TYR A O 1
ATOM 829 N N . ARG A 1 99 ? -10.128 6.778 13.675 1.00 96.38 99 ARG A N 1
ATOM 830 C CA . ARG A 1 99 ? -10.285 7.644 14.852 1.00 96.38 99 ARG A CA 1
ATOM 831 C C . ARG A 1 99 ? -10.616 6.852 16.108 1.00 96.38 99 ARG A C 1
ATOM 833 O O . ARG A 1 99 ? -10.068 7.160 17.159 1.00 96.38 99 ARG A O 1
ATOM 840 N N . SER A 1 100 ? -11.440 5.808 16.003 1.00 95.88 100 SER A N 1
ATOM 841 C CA . SER A 1 100 ? -11.711 4.918 17.137 1.00 95.88 100 SER A CA 1
ATOM 842 C C . SER A 1 100 ? -10.434 4.250 17.650 1.00 95.88 100 SER A C 1
ATOM 844 O O . SER A 1 100 ? -10.229 4.174 18.859 1.00 95.88 100 SER A O 1
ATOM 846 N N . VAL A 1 101 ? -9.563 3.793 16.745 1.00 95.44 101 VAL A N 1
ATOM 847 C CA . VAL A 1 101 ? -8.254 3.224 17.099 1.00 95.44 101 VAL A CA 1
ATOM 848 C C . VAL A 1 101 ? -7.341 4.281 17.706 1.00 95.44 101 VAL A C 1
ATOM 850 O O . VAL A 1 101 ? -6.749 4.038 18.751 1.00 95.44 101 VAL A O 1
ATOM 853 N N . GLN A 1 102 ? -7.268 5.467 17.103 1.00 94.56 102 GLN A N 1
ATOM 854 C CA . GLN A 1 102 ? -6.463 6.576 17.611 1.00 94.56 102 GLN A CA 1
ATOM 855 C C . GLN A 1 102 ? -6.859 6.969 19.042 1.00 94.56 102 GLN A C 1
ATOM 857 O O . GLN A 1 102 ? -5.985 7.112 19.896 1.00 94.56 102 GLN A O 1
ATOM 862 N N . THR A 1 103 ? -8.158 7.096 19.324 1.00 93.81 103 THR A N 1
ATOM 863 C CA . THR A 1 103 ? -8.671 7.372 20.675 1.00 93.81 103 THR A CA 1
ATOM 864 C C . THR A 1 103 ? -8.314 6.247 21.642 1.00 93.81 103 THR A C 1
ATOM 866 O O . THR A 1 103 ? -7.743 6.516 22.693 1.00 93.81 103 THR A O 1
ATOM 869 N N . ALA A 1 104 ? -8.553 4.989 21.263 1.00 92.75 104 ALA A N 1
ATOM 870 C CA . ALA A 1 104 ? -8.245 3.843 22.115 1.00 92.75 104 ALA A CA 1
ATOM 871 C C . ALA A 1 104 ? -6.742 3.693 22.416 1.00 92.75 104 ALA A C 1
ATOM 873 O O . ALA A 1 104 ? -6.384 3.203 23.482 1.00 92.75 104 ALA A O 1
ATOM 874 N N . ILE A 1 105 ? -5.854 4.106 21.504 1.00 91.31 105 ILE A N 1
ATOM 875 C CA . ILE A 1 105 ? -4.406 4.157 21.759 1.00 91.31 105 ILE A CA 1
ATOM 876 C C . ILE A 1 105 ? -4.068 5.296 22.729 1.00 91.31 105 ILE A C 1
ATOM 878 O O . ILE A 1 105 ? -3.301 5.076 23.659 1.00 91.31 105 ILE A O 1
ATOM 882 N N . ASN A 1 106 ? -4.652 6.485 22.552 1.00 89.50 106 ASN A N 1
ATOM 883 C CA . ASN A 1 106 ? -4.421 7.634 23.440 1.00 89.50 106 ASN A CA 1
ATOM 884 C C . ASN A 1 106 ? -4.893 7.399 24.884 1.00 89.50 106 ASN A C 1
ATOM 886 O O . ASN A 1 106 ? -4.341 7.989 25.806 1.00 89.50 106 ASN A O 1
ATOM 890 N N . GLU A 1 107 ? -5.922 6.576 25.080 1.00 88.81 107 GLU A N 1
ATOM 891 C CA . GLU A 1 107 ? -6.464 6.243 26.403 1.00 88.81 107 GLU A CA 1
ATOM 892 C C . GLU A 1 107 ? -5.651 5.168 27.145 1.00 88.81 107 GLU A C 1
ATOM 894 O O . GLU A 1 107 ? -5.909 4.907 28.320 1.00 88.81 107 GLU A O 1
ATOM 899 N N . ARG A 1 108 ? -4.678 4.519 26.490 1.00 83.31 108 ARG A N 1
ATOM 900 C CA . ARG A 1 108 ? -3.833 3.498 27.122 1.00 83.31 108 ARG A CA 1
ATOM 901 C C . ARG A 1 108 ? -2.668 4.139 27.878 1.00 83.31 108 ARG A C 1
ATOM 903 O O . ARG A 1 108 ? -1.944 4.965 27.338 1.00 83.31 108 ARG A O 1
ATOM 910 N N . ASP A 1 109 ? -2.397 3.630 29.080 1.00 68.00 109 ASP A N 1
ATOM 911 C CA . ASP A 1 109 ? -1.195 3.963 29.869 1.00 68.00 109 ASP A CA 1
ATOM 912 C C . ASP A 1 109 ? 0.110 3.384 29.275 1.00 68.00 109 ASP A C 1
ATOM 914 O O . ASP A 1 109 ? 1.203 3.618 29.791 1.00 68.00 109 ASP A O 1
ATOM 918 N N . THR A 1 110 ? 0.010 2.592 28.202 1.00 72.62 110 THR A N 1
ATOM 919 C CA . THR A 1 110 ? 1.143 1.991 27.490 1.00 72.62 110 THR A CA 1
ATOM 920 C C . THR A 1 110 ? 1.342 2.663 26.142 1.00 72.62 110 THR A C 1
ATOM 922 O O . THR A 1 110 ? 0.390 2.903 25.402 1.00 72.62 110 THR A O 1
ATOM 925 N N . THR A 1 111 ? 2.604 2.895 25.787 1.00 72.62 111 THR A N 1
ATOM 926 C CA . THR A 1 111 ? 2.982 3.370 24.455 1.00 72.62 111 THR A CA 1
ATOM 927 C C . THR A 1 111 ? 2.808 2.295 23.390 1.00 72.62 111 THR A C 1
ATOM 929 O O . THR A 1 111 ? 2.691 2.640 22.227 1.00 72.62 111 THR A O 1
ATOM 932 N N . ASP A 1 112 ? 2.767 1.012 23.756 1.00 81.50 112 ASP A N 1
ATOM 933 C CA . ASP A 1 112 ? 2.591 -0.097 22.817 1.00 81.50 112 ASP A CA 1
ATOM 934 C C . ASP A 1 112 ? 1.132 -0.552 22.760 1.00 81.50 112 ASP A C 1
ATOM 936 O O . ASP A 1 112 ? 0.572 -1.046 23.744 1.00 81.50 112 ASP A O 1
ATOM 940 N N . ALA A 1 113 ? 0.537 -0.439 21.574 1.00 86.25 113 ALA A N 1
ATOM 941 C CA . ALA A 1 113 ? -0.766 -0.988 21.251 1.00 86.25 113 ALA A CA 1
ATOM 942 C C . ALA A 1 113 ? -0.639 -2.050 20.155 1.00 86.25 113 ALA A C 1
ATOM 944 O O . ALA A 1 113 ? 0.195 -1.967 19.255 1.00 86.25 113 ALA A O 1
ATOM 945 N N . SER A 1 114 ? -1.491 -3.067 20.225 1.00 90.75 114 SER A N 1
ATOM 946 C CA . SER A 1 114 ? -1.667 -4.013 19.129 1.00 90.75 114 SER A CA 1
ATOM 947 C C . SER A 1 114 ? -2.917 -3.614 18.363 1.00 90.75 114 SER A C 1
ATOM 949 O O . SER A 1 114 ? -3.990 -3.487 18.948 1.00 90.75 114 SER A O 1
ATOM 951 N N . VAL A 1 115 ? -2.785 -3.391 17.062 1.00 93.44 115 VAL A N 1
ATOM 952 C CA . VAL A 1 115 ? -3.911 -3.094 16.177 1.00 93.44 115 VAL A CA 1
ATOM 953 C C . VAL A 1 115 ? -4.192 -4.342 15.362 1.00 93.44 115 VAL A C 1
ATOM 955 O O . VAL A 1 115 ? -3.317 -4.850 14.663 1.00 93.44 115 VAL A O 1
ATOM 958 N N . LYS A 1 116 ? -5.413 -4.859 15.461 1.00 94.94 116 LYS A N 1
ATOM 959 C CA . LYS A 1 116 ? -5.871 -5.977 14.646 1.00 94.94 116 LYS A CA 1
ATOM 960 C C . LYS A 1 116 ? -6.605 -5.438 13.425 1.00 94.94 116 LYS A C 1
ATOM 962 O O . LYS A 1 116 ? -7.534 -4.640 13.546 1.00 94.94 116 LYS A O 1
ATOM 967 N N . ILE A 1 117 ? -6.169 -5.892 12.257 1.00 95.25 117 ILE A N 1
ATOM 968 C CA . ILE A 1 117 ? -6.773 -5.626 10.959 1.00 95.25 117 ILE A CA 1
ATOM 969 C C . ILE A 1 117 ? -7.383 -6.933 10.465 1.00 95.25 117 ILE A C 1
ATOM 971 O O . ILE A 1 117 ? -6.681 -7.922 10.261 1.00 95.25 117 ILE A O 1
ATOM 975 N N . GLU A 1 118 ? -8.696 -6.946 10.278 1.00 93.50 118 GLU A N 1
ATOM 976 C CA . GLU A 1 118 ? -9.425 -8.071 9.703 1.00 93.50 118 GLU A CA 1
ATOM 977 C C . GLU A 1 118 ? -9.905 -7.702 8.313 1.00 93.50 118 GLU A C 1
ATOM 979 O O . GLU A 1 118 ? -10.564 -6.683 8.116 1.00 93.50 118 GLU A O 1
ATOM 984 N N . LEU A 1 119 ? -9.594 -8.536 7.334 1.00 90.81 119 LEU A N 1
ATOM 985 C CA . LEU A 1 119 ? -9.909 -8.240 5.952 1.00 90.81 119 LEU A CA 1
ATOM 986 C C . LEU A 1 119 ? -10.159 -9.507 5.143 1.00 90.81 119 LEU A C 1
ATOM 988 O O . LEU A 1 119 ? -9.856 -10.622 5.567 1.00 90.81 119 LEU A O 1
ATOM 992 N N . THR A 1 120 ? -10.745 -9.319 3.969 1.00 87.06 120 THR A N 1
ATOM 993 C CA . THR A 1 120 ? -10.916 -10.385 2.981 1.00 87.06 120 THR A CA 1
ATOM 994 C C . THR A 1 120 ? -10.120 -9.976 1.742 1.00 87.06 120 THR A C 1
ATOM 996 O O . THR A 1 120 ? -10.551 -9.071 1.023 1.00 87.06 120 THR A O 1
ATOM 999 N N . PRO A 1 121 ? -8.939 -10.572 1.522 1.00 76.81 121 PRO A N 1
ATOM 1000 C CA . PRO A 1 121 ? -8.203 -10.450 0.268 1.00 76.81 121 PRO A CA 1
ATOM 1001 C C . PRO A 1 121 ? -9.003 -11.107 -0.859 1.00 76.81 121 PRO A C 1
ATOM 1003 O O . PRO A 1 121 ? -9.721 -12.077 -0.617 1.00 76.81 121 PRO A O 1
ATOM 1006 N N . ASP A 1 122 ? -8.883 -10.603 -2.084 1.00 68.75 122 ASP A N 1
ATOM 1007 C CA . ASP A 1 122 ? -9.636 -11.148 -3.218 1.00 68.75 122 ASP A CA 1
ATOM 1008 C C . ASP A 1 122 ? -8.929 -12.371 -3.816 1.00 68.75 122 ASP A C 1
ATOM 1010 O O . ASP A 1 122 ? -7.813 -12.245 -4.333 1.00 68.75 122 ASP A O 1
ATOM 1014 N N . PRO A 1 123 ? -9.548 -13.565 -3.763 1.00 55.09 123 PRO A N 1
ATOM 1015 C CA . PRO A 1 123 ? -8.959 -14.772 -4.319 1.00 55.09 123 PRO A CA 1
ATOM 1016 C C . PRO A 1 123 ? -9.062 -14.867 -5.853 1.00 55.09 123 PRO A C 1
ATOM 1018 O O . PRO A 1 123 ? -8.379 -15.719 -6.422 1.00 55.09 123 PRO A O 1
ATOM 1021 N N . GLN A 1 124 ? -9.899 -14.061 -6.529 1.00 55.72 124 GLN A N 1
ATOM 1022 C CA . GLN A 1 124 ? -10.185 -14.184 -7.975 1.00 55.72 124 GLN A CA 1
ATOM 1023 C C . GLN A 1 124 ? -10.048 -12.889 -8.807 1.00 55.72 124 GLN A C 1
ATOM 1025 O O . GLN A 1 124 ? -10.157 -12.940 -10.032 1.00 55.72 124 GLN A O 1
ATOM 1030 N N . ALA A 1 125 ? -9.669 -11.769 -8.189 1.00 57.94 125 ALA A N 1
ATOM 1031 C CA . ALA A 1 125 ? -9.264 -10.515 -8.836 1.00 57.94 125 ALA A CA 1
ATOM 1032 C C . ALA A 1 125 ? -10.333 -9.865 -9.740 1.00 57.94 125 ALA A C 1
ATOM 1034 O O . ALA A 1 125 ? -10.024 -9.484 -10.878 1.00 57.94 125 ALA A O 1
ATOM 1035 N N . GLU A 1 126 ? -11.543 -9.679 -9.203 1.00 53.12 126 GLU A N 1
ATOM 1036 C CA . GLU A 1 126 ? -12.466 -8.625 -9.659 1.00 53.12 126 GLU A CA 1
ATOM 1037 C C . GLU A 1 126 ? -12.231 -7.315 -8.870 1.00 53.12 126 GLU A C 1
ATOM 1039 O O . GLU A 1 126 ? -12.262 -6.237 -9.469 1.00 53.12 126 GLU A O 1
ATOM 1044 N N . GLN A 1 127 ? -11.899 -7.383 -7.568 1.00 52.97 127 GLN A N 1
ATOM 1045 C CA . GLN A 1 127 ? -11.502 -6.262 -6.697 1.00 52.97 127 GLN A CA 1
ATOM 1046 C C . GLN A 1 127 ? -10.707 -6.721 -5.457 1.00 52.97 127 GLN A C 1
ATOM 1048 O O . GLN A 1 127 ? -11.259 -7.391 -4.601 1.00 52.97 127 GLN A O 1
ATOM 1053 N N . GLY A 1 128 ? -9.484 -6.223 -5.260 1.00 61.38 128 GLY A N 1
ATOM 1054 C CA . GLY A 1 128 ? -8.681 -6.394 -4.037 1.00 61.38 128 GLY A CA 1
ATOM 1055 C C . GLY A 1 128 ? -7.309 -7.056 -4.248 1.00 61.38 128 GLY A C 1
ATOM 1056 O O . GLY A 1 128 ? -7.036 -7.629 -5.299 1.00 61.38 128 GLY A O 1
ATOM 1057 N N . MET A 1 129 ? -6.419 -6.948 -3.257 1.00 76.25 129 MET A N 1
ATOM 1058 C CA . MET A 1 129 ? -5.052 -7.476 -3.266 1.00 76.25 129 MET A CA 1
ATOM 1059 C C . MET A 1 129 ? -4.979 -8.909 -2.723 1.00 76.25 129 MET A C 1
ATOM 1061 O O . MET A 1 129 ? -5.787 -9.310 -1.884 1.00 76.25 129 MET A O 1
ATOM 1065 N N . SER A 1 130 ? -3.968 -9.672 -3.154 1.00 81.56 130 SER A N 1
ATOM 1066 C CA . SER A 1 130 ? -3.687 -10.996 -2.584 1.00 81.56 130 SER A CA 1
ATOM 1067 C C . SER A 1 130 ? -3.103 -10.899 -1.167 1.00 81.56 130 SER A C 1
ATOM 1069 O O . SER A 1 130 ? -2.532 -9.880 -0.773 1.00 81.56 130 SER A O 1
ATOM 1071 N N . ILE A 1 131 ? -3.170 -11.994 -0.405 1.00 84.06 131 ILE A N 1
ATOM 1072 C CA . ILE A 1 131 ? -2.564 -12.081 0.938 1.00 84.06 131 ILE A CA 1
ATOM 1073 C C . ILE A 1 131 ? -1.052 -11.880 0.868 1.00 84.06 131 ILE A C 1
ATOM 1075 O O . ILE A 1 131 ? -0.471 -11.182 1.694 1.00 84.06 131 ILE A O 1
ATOM 1079 N N . GLN A 1 132 ? -0.403 -12.478 -0.132 1.00 83.94 132 GLN A N 1
ATOM 1080 C CA . GLN A 1 132 ? 1.038 -12.360 -0.320 1.00 83.94 132 GLN A CA 1
ATOM 1081 C C . GLN A 1 132 ? 1.438 -10.914 -0.633 1.00 83.94 132 GLN A C 1
ATOM 1083 O O . GLN A 1 132 ? 2.434 -10.434 -0.096 1.00 83.94 132 GLN A O 1
ATOM 1088 N N . ASP A 1 133 ? 0.649 -10.200 -1.447 1.00 84.25 133 ASP A N 1
ATOM 1089 C CA . ASP A 1 133 ? 0.867 -8.767 -1.679 1.00 84.25 133 ASP A CA 1
ATOM 1090 C C . ASP A 1 133 ? 0.742 -7.966 -0.394 1.00 84.25 133 ASP A C 1
ATOM 1092 O O . ASP A 1 133 ? 1.547 -7.077 -0.147 1.00 84.25 133 ASP A O 1
ATOM 1096 N N . MET A 1 134 ? -0.262 -8.278 0.418 1.00 87.19 134 MET A N 1
ATOM 1097 C CA . MET A 1 134 ? -0.552 -7.553 1.645 1.00 87.19 134 MET A CA 1
ATOM 1098 C C . MET A 1 134 ? 0.542 -7.712 2.685 1.00 87.19 134 MET A C 1
ATOM 1100 O O . MET A 1 134 ? 1.027 -6.718 3.219 1.00 87.19 134 MET A O 1
ATOM 1104 N N . LEU A 1 135 ? 0.959 -8.950 2.946 1.00 88.94 135 LEU A N 1
ATOM 1105 C CA . LEU A 1 135 ? 2.054 -9.226 3.870 1.00 88.94 135 LEU A CA 1
ATOM 1106 C C . LEU A 1 135 ? 3.359 -8.604 3.369 1.00 88.94 135 LEU A C 1
ATOM 1108 O O . LEU A 1 135 ? 4.115 -8.049 4.162 1.00 88.94 135 LEU A O 1
ATOM 1112 N N . SER A 1 136 ? 3.596 -8.634 2.054 1.00 89.38 136 SER A N 1
ATOM 1113 C CA . SER A 1 136 ? 4.751 -7.960 1.466 1.00 89.38 136 SER A CA 1
ATOM 1114 C C . SER A 1 136 ? 4.687 -6.445 1.653 1.00 89.38 136 SER A C 1
ATOM 1116 O O . SER A 1 136 ? 5.701 -5.851 1.985 1.00 89.38 136 SER A O 1
ATOM 1118 N N . VAL A 1 137 ? 3.518 -5.825 1.483 1.00 90.56 137 VAL A N 1
ATOM 1119 C CA . VAL A 1 137 ? 3.312 -4.383 1.684 1.00 90.56 137 VAL A CA 1
ATOM 1120 C C . VAL A 1 137 ? 3.542 -3.988 3.136 1.00 90.56 137 VAL A C 1
ATOM 1122 O O . VAL A 1 137 ? 4.286 -3.050 3.396 1.00 90.56 137 VAL A O 1
ATOM 1125 N N . LEU A 1 138 ? 2.968 -4.728 4.085 1.00 92.00 138 LEU A N 1
ATOM 1126 C CA . LEU A 1 138 ? 3.210 -4.508 5.512 1.00 92.00 138 LEU A CA 1
ATOM 1127 C C . LEU A 1 138 ? 4.710 -4.585 5.844 1.00 92.00 138 LEU A C 1
ATOM 1129 O O . LEU A 1 138 ? 5.237 -3.699 6.513 1.00 92.00 138 LEU A O 1
ATOM 1133 N N . GLY A 1 139 ? 5.409 -5.595 5.318 1.00 91.62 139 GLY A N 1
ATOM 1134 C CA . GLY A 1 139 ? 6.853 -5.747 5.503 1.00 91.62 139 GLY A CA 1
ATOM 1135 C C . GLY A 1 139 ? 7.676 -4.614 4.880 1.00 91.62 139 GLY A C 1
ATOM 1136 O O . GLY A 1 139 ? 8.566 -4.078 5.537 1.00 91.62 139 GLY A O 1
ATOM 1137 N N . ASP A 1 140 ? 7.358 -4.207 3.648 1.00 91.19 140 ASP A N 1
ATOM 1138 C CA . ASP A 1 140 ? 8.085 -3.155 2.919 1.00 91.19 140 ASP A CA 1
ATOM 1139 C C . ASP A 1 140 ? 8.002 -1.786 3.617 1.00 91.19 140 ASP A C 1
ATOM 1141 O O . ASP A 1 140 ? 8.929 -0.982 3.517 1.00 91.19 140 ASP A O 1
ATOM 1145 N N . PHE A 1 141 ? 6.908 -1.522 4.340 1.00 89.31 141 PHE A N 1
ATOM 1146 C CA . PHE A 1 141 ? 6.713 -0.293 5.118 1.00 89.31 141 PHE A CA 1
ATOM 1147 C C . PHE A 1 141 ? 7.107 -0.430 6.597 1.00 89.31 141 PHE A C 1
ATOM 1149 O O . PHE A 1 141 ? 6.833 0.469 7.392 1.00 89.31 141 PHE A O 1
ATOM 1156 N N . GLY A 1 142 ? 7.783 -1.522 6.969 1.00 89.31 142 GLY A N 1
ATOM 1157 C CA . GLY A 1 142 ? 8.319 -1.715 8.316 1.00 89.31 142 GLY A CA 1
ATOM 1158 C C . GLY A 1 142 ? 7.253 -1.955 9.386 1.00 89.31 142 GLY A C 1
ATOM 1159 O O . GLY A 1 142 ? 7.505 -1.707 10.563 1.00 89.31 142 GLY A O 1
ATOM 1160 N N . THR A 1 143 ? 6.061 -2.420 9.007 1.00 92.31 143 THR A N 1
ATOM 1161 C CA . THR A 1 143 ? 5.015 -2.783 9.965 1.00 92.31 143 THR A CA 1
ATOM 1162 C C . THR A 1 143 ? 5.344 -4.117 10.629 1.00 92.31 143 THR A C 1
ATOM 1164 O O . THR A 1 143 ? 5.404 -5.158 9.972 1.00 92.31 143 THR A O 1
ATOM 1167 N N . GLU A 1 144 ? 5.516 -4.107 11.951 1.00 92.62 144 GLU A N 1
ATOM 1168 C CA . GLU A 1 144 ? 5.721 -5.328 12.731 1.00 92.62 144 GLU A CA 1
ATOM 1169 C C . GLU A 1 144 ? 4.412 -6.121 12.813 1.00 92.62 144 GLU A C 1
ATOM 1171 O O . GLU A 1 144 ? 3.481 -5.740 13.524 1.00 92.62 144 GLU A O 1
ATOM 1176 N N . VAL A 1 145 ? 4.350 -7.244 12.099 1.00 93.56 145 VAL A N 1
ATOM 1177 C CA . VAL A 1 145 ? 3.255 -8.215 12.203 1.00 93.56 145 VAL A CA 1
ATOM 1178 C C . VAL A 1 145 ? 3.529 -9.151 13.381 1.00 93.56 145 VAL A C 1
ATOM 1180 O O . VAL A 1 145 ? 4.507 -9.896 13.371 1.00 93.56 145 VAL A O 1
ATOM 1183 N N . THR A 1 146 ? 2.654 -9.140 14.385 1.00 93.88 146 THR A N 1
ATOM 1184 C CA . THR A 1 146 ? 2.792 -9.940 15.615 1.00 93.88 146 THR A CA 1
ATOM 1185 C C . THR A 1 146 ? 1.951 -11.213 15.601 1.00 93.88 146 THR A C 1
ATOM 1187 O O . THR A 1 146 ? 2.294 -12.185 16.272 1.00 93.88 146 THR A O 1
ATOM 1190 N N . ALA A 1 147 ? 0.863 -11.239 14.828 1.00 94.12 147 ALA A N 1
ATOM 1191 C CA . ALA A 1 147 ? 0.046 -12.433 14.639 1.00 94.12 147 ALA A CA 1
ATOM 1192 C C . ALA A 1 147 ? -0.638 -12.441 13.268 1.00 94.12 147 ALA A C 1
ATOM 1194 O O . ALA A 1 147 ? -0.989 -11.394 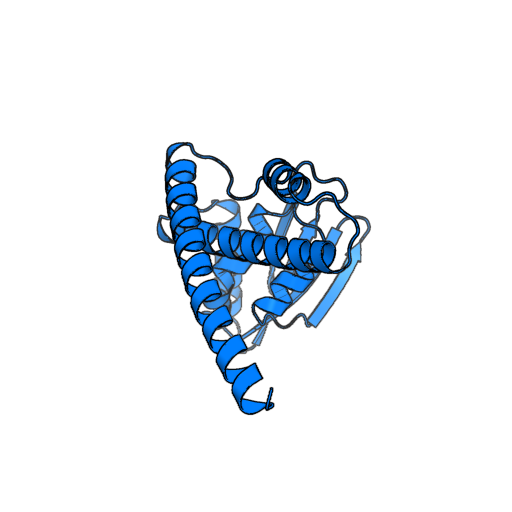12.724 1.00 94.12 147 ALA A O 1
ATOM 1195 N N . LEU A 1 148 ? -0.869 -13.644 12.743 1.00 93.75 148 LEU A N 1
ATOM 1196 C CA . LEU A 1 148 ? -1.595 -13.894 11.502 1.00 93.75 148 LEU A CA 1
ATOM 1197 C C . LEU A 1 148 ? -2.547 -15.076 11.713 1.00 93.75 148 LEU A C 1
ATOM 1199 O O . LEU A 1 148 ? -2.121 -16.134 12.176 1.00 93.75 148 LEU A O 1
ATOM 1203 N N . GLN A 1 149 ? -3.826 -14.902 11.387 1.00 93.44 149 GLN A N 1
ATOM 1204 C CA . GLN A 1 149 ? -4.856 -15.936 11.518 1.00 93.44 149 GLN A CA 1
ATOM 1205 C C . GLN A 1 149 ? -5.700 -16.028 10.247 1.00 93.44 149 GLN A C 1
ATOM 1207 O O . GLN A 1 149 ? -5.995 -15.016 9.609 1.00 93.44 149 GLN A O 1
ATOM 1212 N N . TYR A 1 150 ? -6.102 -17.254 9.914 1.00 90.31 150 TYR A N 1
ATOM 1213 C CA . TYR A 1 150 ? -6.939 -17.571 8.761 1.00 90.31 150 TYR A CA 1
ATOM 1214 C C . TYR A 1 150 ? -8.254 -18.177 9.240 1.00 90.31 150 TYR A C 1
ATOM 1216 O O . TYR A 1 150 ? -8.250 -19.181 9.952 1.00 90.31 150 TYR A O 1
ATOM 1224 N N . GLU A 1 151 ? -9.370 -17.600 8.805 1.00 87.44 151 GLU A N 1
ATOM 1225 C CA . GLU A 1 151 ? -10.707 -18.144 9.031 1.00 87.44 151 GLU A CA 1
ATOM 1226 C C . GLU A 1 151 ? -11.461 -18.184 7.696 1.00 87.44 151 GLU A C 1
ATOM 1228 O O . GLU A 1 151 ? -12.093 -17.218 7.260 1.00 87.44 151 GLU A O 1
ATOM 1233 N N . GLY A 1 152 ? -11.331 -19.308 6.986 1.00 83.31 152 GLY A N 1
ATOM 1234 C CA . GLY A 1 152 ? -11.831 -19.433 5.617 1.00 83.31 152 GLY A CA 1
ATOM 1235 C C . GLY A 1 152 ? -11.128 -18.449 4.676 1.00 83.31 152 GLY A C 1
ATOM 1236 O O . GLY A 1 152 ? -9.917 -18.528 4.490 1.00 83.31 152 GLY A O 1
ATOM 1237 N N . SER A 1 153 ? -11.889 -17.528 4.077 1.00 80.00 153 SER A N 1
ATOM 1238 C CA . SER A 1 153 ? -11.368 -16.465 3.202 1.00 80.00 153 SER A CA 1
ATOM 1239 C C . SER A 1 153 ? -10.938 -15.201 3.951 1.00 80.00 153 SER A C 1
ATOM 1241 O O . SER A 1 153 ? -10.361 -14.302 3.342 1.00 80.00 153 SER A O 1
ATOM 1243 N N . LYS A 1 154 ? -11.240 -15.099 5.250 1.00 86.06 154 LYS A N 1
ATOM 1244 C CA . LYS A 1 154 ? -10.862 -13.945 6.064 1.00 86.06 154 LYS A CA 1
ATOM 1245 C C . LYS A 1 154 ? -9.459 -14.125 6.608 1.00 86.06 154 LYS A C 1
ATOM 1247 O O . LYS A 1 154 ? -9.084 -15.204 7.072 1.00 86.06 154 LYS A O 1
ATOM 1252 N N . VAL A 1 155 ? -8.717 -13.029 6.592 1.00 90.50 155 VAL A N 1
ATOM 1253 C CA . VAL A 1 155 ? -7.398 -12.929 7.196 1.00 90.50 155 VAL A CA 1
ATOM 1254 C C . VAL A 1 155 ? -7.450 -11.875 8.280 1.00 90.50 155 VAL A C 1
ATOM 1256 O O . VAL A 1 155 ? -7.916 -10.756 8.066 1.00 90.50 155 VAL A O 1
ATOM 1259 N N . SER A 1 156 ? -6.943 -12.240 9.446 1.00 92.88 156 SER A N 1
ATOM 1260 C CA . SER A 1 156 ? -6.683 -11.305 10.524 1.00 92.88 156 SER A CA 1
ATOM 1261 C C . SER A 1 156 ? -5.184 -11.144 10.695 1.00 92.88 156 SER A C 1
ATOM 1263 O O . SER A 1 156 ? -4.478 -12.126 10.927 1.00 92.88 156 SER A O 1
ATOM 1265 N N . VAL A 1 157 ? -4.709 -9.908 10.621 1.00 94.50 157 VAL A N 1
ATOM 1266 C CA . VAL A 1 157 ? -3.322 -9.538 10.892 1.00 94.50 157 VAL A CA 1
ATOM 1267 C C . VAL A 1 157 ? -3.305 -8.648 12.124 1.00 94.50 157 VAL A C 1
ATOM 1269 O O . VAL A 1 157 ? -3.992 -7.631 12.159 1.00 94.50 157 VAL A O 1
ATOM 1272 N N . THR A 1 158 ? -2.523 -9.012 13.132 1.00 94.94 158 THR A N 1
ATOM 1273 C CA . THR A 1 158 ? -2.234 -8.119 14.256 1.00 94.94 158 THR A CA 1
ATOM 1274 C C . THR A 1 158 ? -0.891 -7.462 14.009 1.00 94.94 158 THR A C 1
ATOM 1276 O O . THR A 1 158 ? 0.095 -8.147 13.732 1.00 94.94 158 THR A O 1
ATOM 1279 N N . VAL A 1 159 ? -0.859 -6.138 14.107 1.00 94.69 159 VAL A N 1
ATOM 1280 C CA . VAL A 1 159 ? 0.345 -5.329 13.952 1.00 94.69 159 VAL A CA 1
ATOM 1281 C C . VAL A 1 159 ? 0.641 -4.573 15.239 1.00 94.69 159 VAL A C 1
ATOM 1283 O O . VAL A 1 159 ? -0.280 -4.163 15.951 1.00 94.69 159 VAL A O 1
ATOM 1286 N N . ARG A 1 160 ? 1.923 -4.388 15.558 1.00 92.50 160 ARG A N 1
ATOM 1287 C CA . ARG A 1 160 ? 2.331 -3.516 16.664 1.00 92.50 160 ARG A CA 1
ATOM 1288 C C . ARG A 1 160 ? 2.325 -2.065 16.194 1.00 92.50 160 ARG A C 1
ATOM 1290 O O . ARG A 1 160 ? 2.882 -1.743 15.147 1.00 92.50 160 ARG A O 1
ATOM 1297 N N . VAL A 1 161 ? 1.718 -1.193 16.992 1.00 90.69 161 VAL A N 1
ATOM 1298 C CA . VAL A 1 161 ? 1.709 0.257 16.798 1.00 90.69 161 VAL A CA 1
ATOM 1299 C C . VAL A 1 161 ? 2.079 0.926 18.118 1.00 90.69 161 VAL A C 1
ATOM 1301 O O . VAL A 1 161 ? 1.338 0.841 19.098 1.00 90.69 161 VAL A O 1
ATOM 1304 N N . SER A 1 162 ? 3.232 1.591 18.145 1.00 87.31 162 SER A N 1
ATOM 1305 C CA . SER A 1 162 ? 3.749 2.250 19.347 1.00 87.31 162 SER A CA 1
ATOM 1306 C C . SER A 1 162 ? 3.324 3.722 19.399 1.00 87.31 162 SER A C 1
ATOM 1308 O O . SER A 1 162 ? 4.068 4.615 18.994 1.00 87.31 162 SER A O 1
ATOM 1310 N N . GLY A 1 163 ? 2.103 3.977 19.866 1.00 86.38 163 GLY A N 1
ATOM 1311 C CA . GLY A 1 163 ? 1.549 5.319 20.038 1.00 86.38 163 GLY A CA 1
ATOM 1312 C C . GLY A 1 163 ? 0.917 5.896 18.770 1.00 86.38 163 GLY A C 1
ATOM 1313 O O . GLY A 1 163 ? 0.865 5.267 17.710 1.00 86.38 163 GLY A O 1
ATOM 1314 N N . THR A 1 164 ? 0.392 7.114 18.880 1.00 87.44 164 THR A N 1
ATOM 1315 C CA . THR A 1 164 ? -0.369 7.756 17.798 1.00 87.44 164 THR A CA 1
ATOM 1316 C C . THR A 1 164 ? 0.494 8.285 16.660 1.00 87.44 164 THR A C 1
ATOM 1318 O O . THR A 1 164 ? 0.027 8.288 15.524 1.00 87.44 164 THR A O 1
ATOM 1321 N N . ASP A 1 165 ? 1.756 8.630 16.915 1.00 89.88 165 ASP A N 1
ATOM 1322 C CA . ASP A 1 165 ? 2.703 9.000 15.856 1.00 89.88 165 ASP A CA 1
ATOM 1323 C C . ASP A 1 165 ? 3.018 7.803 14.946 1.00 89.88 165 ASP A C 1
ATOM 1325 O O . ASP A 1 165 ? 3.002 7.924 13.718 1.00 89.88 165 ASP A O 1
ATOM 1329 N N . ALA A 1 166 ? 3.232 6.619 15.534 1.00 90.25 166 ALA A N 1
ATOM 1330 C CA . ALA A 1 166 ? 3.411 5.386 14.773 1.00 90.25 166 ALA A CA 1
ATOM 1331 C C . ALA A 1 166 ? 2.144 5.045 13.972 1.00 90.25 166 ALA A C 1
ATOM 1333 O O . ALA A 1 166 ? 2.245 4.695 12.795 1.00 90.25 166 ALA A O 1
ATOM 1334 N N . LEU A 1 167 ? 0.955 5.218 14.566 1.00 92.56 167 LEU A N 1
ATOM 1335 C CA . LEU A 1 167 ? -0.322 5.039 13.867 1.00 92.56 167 LEU A CA 1
ATOM 1336 C C . LEU A 1 167 ? -0.435 5.971 12.648 1.00 92.56 167 LEU A C 1
ATOM 1338 O O . LEU A 1 167 ? -0.741 5.506 11.550 1.00 92.56 167 LEU A O 1
ATOM 1342 N N . GLU A 1 168 ? -0.140 7.264 12.820 1.00 93.56 168 GLU A N 1
ATOM 1343 C CA . GLU A 1 168 ? -0.233 8.261 11.746 1.00 93.56 168 GLU A CA 1
ATOM 1344 C C . GLU A 1 168 ? 0.771 7.992 10.629 1.00 93.56 168 GLU A C 1
ATOM 1346 O O . GLU A 1 168 ? 0.410 8.069 9.452 1.00 93.56 168 GLU A O 1
ATOM 1351 N N . SER A 1 169 ? 1.991 7.567 10.971 1.00 92.56 169 SER A N 1
ATOM 1352 C CA . SER A 1 169 ? 2.994 7.168 9.976 1.00 92.56 169 SER A CA 1
ATOM 1353 C C . SER A 1 169 ? 2.517 6.023 9.069 1.00 92.56 169 SER A C 1
ATOM 1355 O O . SER A 1 169 ? 2.913 5.951 7.905 1.00 92.56 169 SER A O 1
ATOM 1357 N N . GLN A 1 170 ? 1.611 5.171 9.566 1.00 94.44 170 GLN A N 1
ATOM 1358 C CA . GLN A 1 170 ? 1.039 4.042 8.829 1.00 94.44 170 GLN A CA 1
ATOM 1359 C C . GLN A 1 170 ? -0.377 4.294 8.303 1.00 94.44 170 GLN A C 1
ATOM 1361 O O . GLN A 1 170 ? -0.940 3.441 7.617 1.00 94.44 170 GLN A O 1
ATOM 1366 N N . ARG A 1 171 ? -0.960 5.477 8.520 1.00 96.56 171 ARG A N 1
ATOM 1367 C CA . ARG A 1 171 ? -2.326 5.788 8.069 1.00 96.56 171 ARG A CA 1
ATOM 1368 C C . ARG A 1 171 ? -2.523 5.565 6.573 1.00 96.56 171 ARG A C 1
ATOM 1370 O O . ARG A 1 171 ? -3.525 4.987 6.157 1.00 96.56 171 ARG A O 1
ATOM 1377 N N . ARG A 1 172 ? -1.544 5.976 5.759 1.00 97.19 172 ARG A N 1
ATOM 1378 C CA . ARG A 1 172 ? -1.557 5.768 4.301 1.00 97.19 172 ARG A CA 1
ATOM 1379 C C . ARG A 1 172 ? -1.593 4.285 3.938 1.00 97.19 172 ARG A C 1
ATOM 1381 O O . ARG A 1 172 ? -2.329 3.893 3.036 1.00 97.19 172 ARG A O 1
ATOM 1388 N N . LEU A 1 173 ? -0.811 3.478 4.648 1.00 96.25 173 LEU A N 1
ATOM 1389 C CA . LEU A 1 173 ? -0.741 2.035 4.467 1.00 96.25 173 LEU A CA 1
ATOM 1390 C C . LEU A 1 173 ? -2.074 1.373 4.819 1.00 96.25 173 LEU A C 1
ATOM 1392 O O . LEU A 1 173 ? -2.616 0.615 4.022 1.00 96.25 173 LEU A O 1
ATOM 1396 N N . PHE A 1 174 ? -2.643 1.709 5.975 1.00 96.31 174 PHE A N 1
ATOM 1397 C CA . PHE A 1 174 ? -3.932 1.172 6.406 1.00 96.31 174 PHE A CA 1
ATOM 1398 C C . PHE A 1 174 ? -5.069 1.584 5.477 1.00 96.31 174 PHE A C 1
ATOM 1400 O O . PHE A 1 174 ? -5.923 0.756 5.164 1.00 96.31 174 PHE A O 1
ATOM 1407 N N . TYR A 1 175 ? -5.041 2.812 4.957 1.00 97.12 175 TYR A N 1
ATOM 1408 C CA . TYR A 1 175 ? -6.012 3.247 3.959 1.00 97.12 175 TYR A CA 1
ATOM 1409 C C . TYR A 1 175 ? -5.866 2.484 2.639 1.00 97.12 175 TYR A C 1
ATOM 1411 O O . TYR A 1 175 ? -6.863 2.067 2.056 1.00 97.12 175 TYR A O 1
ATOM 1419 N N . MET A 1 176 ? -4.635 2.226 2.189 1.00 95.12 176 MET A N 1
ATOM 1420 C CA . MET A 1 176 ? -4.387 1.367 1.029 1.00 95.12 176 MET A CA 1
ATOM 1421 C C . MET A 1 176 ? -4.957 -0.041 1.241 1.00 95.12 176 MET A C 1
ATOM 1423 O O . MET A 1 176 ? -5.660 -0.538 0.367 1.00 95.12 176 MET A O 1
ATOM 1427 N N . LEU A 1 177 ? -4.719 -0.662 2.402 1.00 93.75 177 LEU A N 1
ATOM 1428 C CA . LEU A 1 177 ? -5.285 -1.976 2.728 1.00 93.75 177 LEU A CA 1
ATOM 1429 C C . LEU A 1 177 ? -6.818 -1.953 2.753 1.00 93.75 177 LEU A C 1
ATOM 1431 O O . LEU A 1 177 ? -7.440 -2.884 2.249 1.00 93.75 177 LEU A O 1
ATOM 1435 N N . TYR A 1 178 ? -7.420 -0.888 3.286 1.00 94.62 178 TYR A N 1
ATOM 1436 C CA . TYR A 1 178 ? -8.868 -0.679 3.267 1.00 94.62 178 TYR A CA 1
ATOM 1437 C C . TYR A 1 178 ? -9.419 -0.597 1.836 1.00 94.62 178 TYR A C 1
ATOM 1439 O O . TYR A 1 178 ? -10.375 -1.294 1.511 1.00 94.62 178 TYR A O 1
ATOM 1447 N N . LYS A 1 179 ? -8.798 0.201 0.954 1.00 92.81 179 LYS A N 1
ATOM 1448 C CA . LYS A 1 179 ? -9.252 0.368 -0.441 1.00 92.81 179 LYS A CA 1
ATOM 1449 C C . LYS A 1 179 ? -8.961 -0.837 -1.333 1.00 92.81 179 LYS A C 1
ATOM 1451 O O . LYS A 1 179 ? -9.634 -1.002 -2.347 1.00 92.81 179 LYS A O 1
ATOM 1456 N N . GLU A 1 180 ? -7.957 -1.641 -0.993 1.00 91.44 180 GLU A N 1
ATOM 1457 C CA . GLU A 1 180 ? -7.532 -2.819 -1.759 1.00 91.44 180 GLU A CA 1
ATOM 1458 C C . GLU A 1 180 ? -7.987 -4.138 -1.122 1.00 91.44 180 GLU A C 1
ATOM 1460 O O . GLU A 1 180 ? -7.462 -5.186 -1.472 1.00 91.44 180 GLU A O 1
ATOM 1465 N N . SER A 1 181 ? -8.966 -4.131 -0.219 1.00 89.12 181 SER A N 1
ATOM 1466 C CA . SER A 1 181 ? -9.573 -5.358 0.317 1.00 89.12 181 SER A CA 1
ATOM 1467 C C . SER A 1 181 ? -11.070 -5.386 0.031 1.00 89.12 181 SER A C 1
ATOM 1469 O O . SER A 1 181 ? -11.706 -4.341 -0.058 1.00 89.12 181 SER A O 1
ATOM 1471 N N . VAL A 1 182 ? -11.654 -6.583 -0.071 1.00 86.81 182 VAL A N 1
ATOM 1472 C CA . VAL A 1 182 ? -13.111 -6.743 -0.247 1.00 86.81 182 VAL A CA 1
ATOM 1473 C C . VAL A 1 182 ? -13.856 -6.296 1.010 1.00 86.81 182 VAL A C 1
ATOM 1475 O O . VAL A 1 182 ? -14.898 -5.653 0.950 1.00 86.81 182 VAL A O 1
ATOM 1478 N N . THR A 1 183 ? -13.306 -6.642 2.172 1.00 90.12 183 THR A N 1
ATOM 1479 C CA . THR A 1 183 ? -13.790 -6.187 3.476 1.00 90.12 183 THR A CA 1
ATOM 1480 C C . THR A 1 183 ? -12.612 -5.709 4.296 1.00 90.12 183 THR A C 1
ATOM 1482 O O . THR A 1 183 ? -11.529 -6.281 4.171 1.00 90.12 183 THR A O 1
ATOM 1485 N N . TYR A 1 184 ? -12.838 -4.754 5.191 1.00 93.75 184 TYR A N 1
ATOM 1486 C CA . TYR A 1 184 ? -11.809 -4.257 6.093 1.00 93.75 184 TYR A CA 1
ATOM 1487 C C . TYR A 1 184 ? -12.414 -3.828 7.430 1.00 93.75 184 TYR A C 1
ATOM 1489 O O . TYR A 1 184 ? -13.415 -3.112 7.473 1.00 93.75 184 TYR A O 1
ATOM 1497 N N . LYS A 1 185 ? -11.780 -4.252 8.520 1.00 95.75 185 LYS A N 1
ATOM 1498 C CA . LYS A 1 185 ? -12.028 -3.787 9.880 1.00 95.75 185 LYS A CA 1
ATOM 1499 C C . LYS A 1 185 ? -10.709 -3.551 10.591 1.00 95.75 185 LYS A C 1
ATOM 1501 O O . LYS A 1 185 ? -9.796 -4.361 10.465 1.00 95.75 185 LYS A O 1
ATOM 1506 N N . MET A 1 186 ? -10.639 -2.495 11.387 1.00 96.31 186 MET A N 1
ATOM 1507 C CA . MET A 1 186 ? -9.474 -2.178 12.203 1.00 96.31 186 MET A CA 1
ATOM 1508 C C . MET A 1 186 ? -9.898 -1.773 13.612 1.00 96.31 186 MET A C 1
ATOM 1510 O O . MET A 1 186 ? -10.788 -0.942 13.785 1.00 96.31 186 MET A O 1
ATOM 1514 N N . TYR A 1 187 ? -9.261 -2.367 14.619 1.00 95.44 187 TYR A N 1
ATOM 1515 C CA . TYR A 1 187 ? -9.524 -2.085 16.029 1.00 95.44 187 TYR A CA 1
ATOM 1516 C C . TYR A 1 187 ? -8.317 -2.452 16.900 1.00 95.44 187 TYR A C 1
ATOM 1518 O O . TYR A 1 187 ? -7.451 -3.228 16.498 1.00 95.44 187 TYR A O 1
ATOM 1526 N N . VAL A 1 188 ? -8.241 -1.879 18.100 1.00 93.31 188 VAL A N 1
ATOM 1527 C CA . VAL A 1 188 ? -7.172 -2.191 19.059 1.00 93.31 188 VAL A CA 1
ATOM 1528 C C . VAL A 1 188 ? -7.500 -3.495 19.789 1.00 93.31 188 VAL A C 1
ATOM 1530 O O . VAL A 1 188 ? -8.659 -3.725 20.139 1.00 93.31 188 VAL A O 1
ATOM 1533 N N . VAL A 1 189 ? -6.489 -4.333 20.026 1.00 90.19 189 VAL A N 1
ATOM 1534 C CA . VAL A 1 189 ? -6.573 -5.585 20.801 1.00 90.19 189 VAL A CA 1
ATOM 1535 C C . VAL A 1 189 ? -5.719 -5.567 22.062 1.00 90.19 189 VAL A C 1
ATOM 1537 O O . VAL A 1 189 ? -4.894 -4.634 22.250 1.00 90.19 189 VAL A O 1
#

pLDDT: mean 90.16, std 8.65, range [52.97, 98.06]

Organism: NCBI:txid2763670

Sequence (189 aa):
MELDQIRKQINAVDDAMHRYFTDRLRCSEDVAEAKLQTQDSVYKPEREKQVYARFPGDADEEKLYRLYVRKVMQLSRYHQYGIFLGKGNVDTEFETQYRSVQTAINERDTTDASVKIELTPDPQAEQGMSIQDMLSVLGDFGTEVTALQYEGSKVSVTVRVSGTDALESQRRLFYMLYKESVTYKMYVV

InterPro domains:
  IPR002701 Chorismate mutase II, prokaryotic-type [PF01817] (6-74)
  IPR002701 Chorismate mutase II, prokaryotic-type [PS51168] (1-84)
  IPR002701 Chorismate mutase II, prokaryotic-type [SM00830] (7-83)
  IPR036263 Chorismate mutase type II superfamily [SSF48600] (1-82)
  IPR036979 Chorismate mutase domain superfamily [G3DSA:1.20.59.10] (1-90)

Radius of gyration: 18.9 Å; chains: 1; bounding box: 54×36×52 Å

Foldseek 3Di:
DDPVVVVVVVVVVVVVVVVVLVVVLVVLVVVLVVCVVVVHALDDQVVLVVVLVVLPDDDPVSVVVNVVVVVSSVVSSLSSLVVCVVVVVADPVLVVQLVQAQVVCVPDPFQKWKKKKKFFADPPPPAAHDPVVLVVLCVVLPWAFPDWDDDPRMIITITIARHNVSSVSCSSVLRSRCRRTPDIHMHID